Protein AF-A0A4Y6RNC6-F1 (afdb_monomer)

Radius of gyration: 18.37 Å; Cα contacts (8 Å, |Δi|>4): 375; chains: 1; bounding box: 36×44×53 Å

pLDDT: mean 73.76, std 18.22, range [24.44, 97.44]

Mean predicted aligned error: 10.31 Å

Secondary structure (DSSP, 8-state):
-HHHHHHHHHHHHHH--SS---------EEEEETTEEEEEEEEEEGGGSEETTT--HHHHHHHHHHH-GGG-SHHHHHHHHHHHHTS--SSHHHHHHHHT--HHHHHHHHTTEES--SSS-B-GGGS-HHHHHHHHHTT--HHHHB---STT-EEEEEEEEEETTS-EEEEEEEEEE-TTSSSSEEEEEEEEEE---S---------S---SSS-EEEE---

Solvent-accessible surface area (backbone atoms only — not comparable to full-atom values): 12518 Å² total; per-residue (Å²): 109,69,66,60,55,48,50,52,51,48,55,54,50,67,71,45,72,67,88,61,75,66,59,59,92,56,72,40,31,43,28,43,42,84,62,28,38,37,36,39,61,40,50,39,37,36,46,26,26,47,14,47,60,48,49,54,67,67,60,51,15,52,58,38,30,74,73,36,64,87,57,27,41,73,68,44,43,51,42,29,27,53,47,46,64,62,72,82,61,94,47,35,35,61,27,34,38,73,48,65,45,54,66,68,51,16,54,59,50,31,76,52,37,25,70,76,41,93,50,59,37,22,22,69,86,38,33,52,66,76,54,51,58,54,47,67,71,64,74,60,57,63,78,69,45,38,72,46,71,68,76,69,47,40,34,41,37,32,35,41,35,38,35,74,86,66,51,42,37,39,35,42,32,35,32,39,40,39,90,93,44,86,71,42,63,44,79,75,50,75,50,75,46,81,47,90,59,77,93,78,84,81,90,78,93,81,91,75,88,78,76,93,78,53,74,52,73,45,76,52,74,136

Structure (mmCIF, N/CA/C/O backbone):
data_AF-A0A4Y6RNC6-F1
#
_entry.id   AF-A0A4Y6RNC6-F1
#
loop_
_atom_site.group_PDB
_atom_site.id
_atom_site.type_symbol
_atom_site.label_atom_id
_atom_site.label_alt_id
_atom_site.label_comp_id
_atom_site.label_asym_id
_atom_site.label_entity_id
_atom_site.label_seq_id
_atom_site.pdbx_PDB_ins_code
_atom_site.Cartn_x
_atom_site.Cartn_y
_atom_site.Cartn_z
_atom_site.occupancy
_atom_site.B_iso_or_equiv
_atom_site.auth_seq_id
_atom_site.auth_comp_id
_atom_site.auth_asym_id
_atom_site.auth_atom_id
_atom_site.pdbx_PDB_model_num
ATOM 1 N N . MET A 1 1 ? 7.900 6.745 -19.325 1.00 58.47 1 MET A N 1
ATOM 2 C CA . MET A 1 1 ? 7.691 6.127 -17.995 1.00 58.47 1 MET A CA 1
ATOM 3 C C . MET A 1 1 ? 6.594 5.070 -18.039 1.00 58.47 1 MET A C 1
ATOM 5 O O . MET A 1 1 ? 6.874 3.941 -17.662 1.00 58.47 1 MET A O 1
ATOM 9 N N . ASP A 1 2 ? 5.399 5.394 -18.543 1.00 58.47 2 ASP A N 1
ATOM 10 C CA . ASP A 1 2 ? 4.281 4.438 -18.617 1.00 58.47 2 ASP A CA 1
ATOM 11 C C . ASP A 1 2 ? 4.603 3.188 -19.450 1.00 58.47 2 ASP A C 1
ATOM 13 O O . ASP A 1 2 ? 4.299 2.091 -19.005 1.00 58.47 2 ASP A 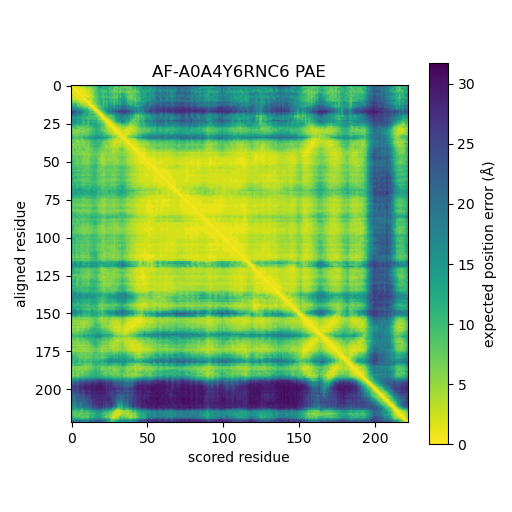O 1
ATOM 17 N N . LEU A 1 3 ? 5.319 3.325 -20.576 1.00 57.62 3 LEU A N 1
ATOM 18 C CA . LEU A 1 3 ? 5.772 2.179 -21.380 1.00 57.62 3 LEU A CA 1
ATOM 19 C C . LEU A 1 3 ? 6.705 1.234 -20.603 1.00 57.62 3 LEU A C 1
ATOM 21 O O . LEU A 1 3 ? 6.548 0.026 -20.679 1.00 57.62 3 LEU A O 1
ATOM 25 N N . ALA A 1 4 ? 7.651 1.762 -19.822 1.00 62.06 4 ALA A N 1
ATOM 26 C CA . ALA A 1 4 ? 8.546 0.929 -19.018 1.00 62.06 4 ALA A CA 1
ATOM 27 C C . ALA A 1 4 ? 7.786 0.231 -17.880 1.00 62.06 4 ALA A C 1
ATOM 29 O O . ALA A 1 4 ? 7.958 -0.966 -17.693 1.00 62.06 4 ALA A O 1
ATOM 30 N N . LYS A 1 5 ? 6.887 0.946 -17.182 1.00 64.12 5 LYS A N 1
ATOM 31 C CA . LYS A 1 5 ? 5.986 0.358 -16.173 1.00 64.12 5 LYS A CA 1
ATOM 32 C C . LYS A 1 5 ? 5.105 -0.741 -16.783 1.00 64.12 5 LYS A C 1
ATOM 34 O O . LYS A 1 5 ? 4.959 -1.797 -16.185 1.00 64.12 5 LYS A O 1
ATOM 39 N N . ALA A 1 6 ? 4.575 -0.517 -17.985 1.00 57.78 6 ALA A N 1
ATOM 40 C CA . ALA A 1 6 ? 3.770 -1.476 -18.734 1.00 57.78 6 ALA A CA 1
ATOM 41 C C . ALA A 1 6 ? 4.568 -2.700 -19.208 1.00 57.78 6 ALA A C 1
ATOM 43 O O . ALA A 1 6 ? 4.061 -3.807 -19.111 1.00 57.78 6 ALA A O 1
ATOM 44 N N . ILE A 1 7 ? 5.810 -2.528 -19.676 1.00 58.31 7 ILE A N 1
ATOM 45 C CA . ILE A 1 7 ? 6.703 -3.641 -20.048 1.00 58.31 7 ILE A CA 1
ATOM 46 C C . ILE A 1 7 ? 7.081 -4.461 -18.811 1.00 58.31 7 ILE A C 1
ATOM 48 O O . ILE A 1 7 ? 7.084 -5.683 -18.867 1.00 58.31 7 ILE A O 1
ATOM 52 N N . LEU A 1 8 ? 7.374 -3.803 -17.687 1.00 62.50 8 LEU A N 1
ATOM 53 C CA . LEU A 1 8 ? 7.690 -4.467 -16.421 1.00 62.50 8 LEU A CA 1
ATOM 54 C C . LEU A 1 8 ? 6.511 -5.284 -15.903 1.00 62.50 8 LEU A C 1
ATOM 56 O O . LEU A 1 8 ? 6.667 -6.467 -15.623 1.00 62.50 8 LEU A O 1
ATOM 60 N N . LEU A 1 9 ? 5.333 -4.663 -15.817 1.00 62.31 9 LEU A N 1
ATOM 61 C CA . LEU A 1 9 ? 4.110 -5.350 -15.418 1.00 62.31 9 LEU A CA 1
ATOM 62 C C . LEU A 1 9 ? 3.758 -6.451 -16.417 1.00 62.31 9 LEU A C 1
ATOM 64 O O . LEU A 1 9 ? 3.479 -7.556 -15.989 1.00 62.31 9 LEU A O 1
ATOM 68 N N . GLY A 1 10 ? 3.866 -6.185 -17.721 1.00 54.91 10 GLY A N 1
ATOM 69 C CA . GLY A 1 10 ? 3.666 -7.156 -18.796 1.00 54.91 10 GLY A CA 1
ATOM 70 C C . GLY A 1 10 ? 4.556 -8.389 -18.645 1.00 54.91 10 GLY A C 1
ATOM 71 O O . GLY A 1 10 ? 4.054 -9.506 -18.609 1.00 54.91 10 GLY A O 1
ATOM 72 N N . ASN A 1 11 ? 5.863 -8.202 -18.465 1.00 57.91 11 ASN A N 1
ATOM 73 C CA . ASN A 1 11 ? 6.812 -9.302 -18.282 1.00 57.91 11 ASN A CA 1
ATOM 74 C C . ASN A 1 11 ? 6.562 -10.078 -16.980 1.00 57.91 11 ASN A C 1
ATOM 76 O O . ASN A 1 11 ? 6.620 -11.302 -16.992 1.00 57.91 11 ASN A O 1
ATOM 80 N N . LEU A 1 12 ? 6.229 -9.387 -15.886 1.00 54.91 12 LEU A N 1
ATOM 81 C CA . LEU A 1 12 ? 5.880 -10.023 -14.611 1.00 54.91 12 LEU A CA 1
ATOM 82 C C . LEU A 1 12 ? 4.558 -10.801 -14.687 1.00 54.91 12 LEU A C 1
ATOM 84 O O . LEU A 1 12 ? 4.430 -11.861 -14.081 1.00 54.91 12 LEU A O 1
ATOM 88 N N . THR A 1 13 ? 3.595 -10.314 -15.470 1.00 50.03 13 THR A N 1
ATOM 89 C CA . THR A 1 13 ? 2.325 -11.007 -15.725 1.00 50.03 13 THR A CA 1
ATOM 90 C C . THR A 1 13 ? 2.479 -12.190 -16.673 1.00 50.03 13 THR A C 1
ATOM 92 O O . THR A 1 13 ? 1.781 -13.176 -16.506 1.00 50.03 13 THR A O 1
ATOM 95 N N . LEU A 1 14 ? 3.420 -12.139 -17.623 1.00 48.12 14 LEU A N 1
ATOM 96 C CA . LEU A 1 14 ? 3.736 -13.265 -18.510 1.00 48.12 14 LEU A CA 1
ATOM 97 C C . LEU A 1 14 ? 4.489 -14.388 -17.780 1.00 48.12 14 LEU A C 1
ATOM 99 O O . LEU A 1 14 ? 4.343 -15.547 -18.152 1.00 48.12 14 LEU A O 1
ATOM 103 N N . SER A 1 15 ? 5.269 -14.067 -16.739 1.00 46.66 15 SER A N 1
ATOM 104 C CA . SER A 1 15 ? 5.860 -15.070 -15.839 1.00 46.66 15 SER A CA 1
ATOM 105 C C . SER A 1 15 ? 4.878 -15.619 -14.801 1.00 46.66 15 SER A C 1
ATOM 107 O O . SER A 1 15 ? 5.131 -16.673 -14.226 1.00 46.66 15 SER A O 1
ATOM 109 N N . ALA A 1 16 ? 3.774 -14.913 -14.549 1.00 44.12 16 ALA A N 1
ATOM 110 C CA . ALA A 1 16 ? 2.688 -15.370 -13.694 1.00 44.12 16 ALA A CA 1
ATOM 111 C C . ALA A 1 16 ? 1.690 -16.173 -14.538 1.00 44.12 16 ALA A C 1
ATOM 113 O O . ALA A 1 16 ? 0.601 -15.708 -14.865 1.00 44.12 16 ALA A O 1
ATOM 114 N N . THR A 1 17 ? 2.088 -17.370 -14.956 1.00 41.50 17 THR A N 1
ATOM 115 C CA . THR A 1 17 ? 1.148 -18.343 -15.518 1.00 41.50 17 THR A CA 1
ATOM 116 C C . THR A 1 17 ? 0.207 -18.811 -14.403 1.00 41.50 17 THR A C 1
ATOM 118 O O . THR A 1 17 ? 0.692 -19.333 -13.402 1.00 41.50 17 THR A O 1
ATOM 121 N N . ASP A 1 18 ? -1.100 -18.614 -14.607 1.00 44.38 18 ASP A N 1
ATOM 122 C CA . ASP A 1 18 ? -2.248 -19.007 -13.766 1.00 44.38 18 ASP A CA 1
ATOM 123 C C . ASP A 1 18 ? -2.342 -18.388 -12.365 1.00 44.38 18 ASP A C 1
ATOM 125 O O . ASP A 1 18 ? -1.407 -18.496 -11.588 1.00 44.38 18 ASP A O 1
ATOM 129 N N . ASP A 1 19 ? -3.506 -17.795 -12.037 1.00 50.12 19 ASP A N 1
ATOM 130 C CA . ASP A 1 19 ? -4.127 -17.544 -10.710 1.00 50.12 19 ASP A CA 1
ATOM 131 C C . ASP A 1 19 ? -3.271 -17.073 -9.507 1.00 50.12 19 ASP A C 1
ATOM 133 O O . ASP A 1 19 ? -3.780 -16.893 -8.394 1.00 50.12 19 ASP A O 1
ATOM 137 N N . GLN A 1 20 ? -1.983 -16.815 -9.694 1.00 51.94 20 GLN A N 1
ATOM 138 C CA . GLN A 1 20 ? -1.023 -16.548 -8.641 1.00 51.94 20 GLN A CA 1
ATOM 139 C C . GLN A 1 20 ? -0.801 -15.047 -8.502 1.00 51.94 20 GLN A C 1
ATOM 141 O O . GLN A 1 20 ? -0.429 -14.325 -9.428 1.00 51.94 20 GLN A O 1
ATOM 146 N N . ARG A 1 21 ? -1.029 -14.566 -7.282 1.00 60.16 21 ARG A N 1
ATOM 147 C CA . ARG A 1 21 ? -0.735 -13.195 -6.882 1.00 60.16 21 ARG A CA 1
ATOM 148 C C . ARG A 1 21 ? 0.782 -13.012 -6.838 1.00 60.16 21 ARG A C 1
ATOM 150 O O . ARG A 1 21 ? 1.469 -13.682 -6.074 1.00 60.16 21 ARG A O 1
ATOM 157 N N . ILE A 1 22 ? 1.295 -12.096 -7.652 1.00 57.56 22 ILE A N 1
ATOM 158 C CA . ILE A 1 22 ? 2.726 -11.778 -7.712 1.00 57.56 22 ILE A CA 1
ATOM 159 C C . ILE A 1 22 ? 3.166 -11.108 -6.401 1.00 57.56 22 ILE A C 1
ATOM 161 O O . ILE A 1 22 ? 2.785 -9.968 -6.124 1.00 57.56 22 ILE A O 1
ATOM 165 N N . ALA A 1 23 ? 3.997 -11.800 -5.620 1.00 54.84 23 ALA A N 1
ATOM 166 C CA . ALA A 1 23 ? 4.793 -11.195 -4.559 1.00 54.84 23 ALA A CA 1
ATOM 167 C C . ALA A 1 23 ? 6.091 -10.659 -5.172 1.00 54.84 23 ALA A C 1
ATOM 169 O O . ALA A 1 23 ? 6.856 -11.411 -5.772 1.00 54.84 23 ALA A O 1
ATOM 170 N N . PHE A 1 24 ? 6.345 -9.361 -5.043 1.00 57.53 24 PHE A N 1
ATOM 171 C CA . PHE A 1 24 ? 7.658 -8.801 -5.347 1.00 57.53 24 PHE A CA 1
ATOM 172 C C . PHE A 1 24 ? 8.455 -8.734 -4.049 1.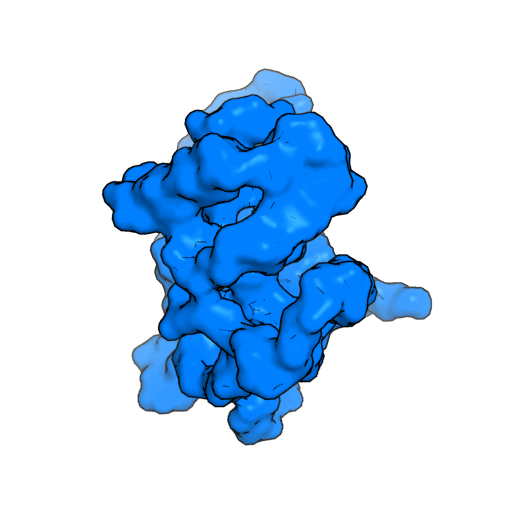00 57.53 24 PHE A C 1
ATOM 174 O O . PHE A 1 24 ? 7.988 -8.194 -3.048 1.00 57.53 24 PHE A O 1
ATOM 181 N N . ASP A 1 25 ? 9.667 -9.263 -4.069 1.00 54.81 25 ASP A N 1
ATOM 182 C CA . ASP A 1 25 ? 10.536 -9.375 -2.899 1.00 54.81 25 ASP A CA 1
ATOM 183 C C . ASP A 1 25 ? 11.398 -8.124 -2.648 1.00 54.81 25 ASP A C 1
ATOM 185 O O . ASP A 1 25 ? 12.275 -8.135 -1.786 1.00 54.81 25 ASP A O 1
ATOM 189 N N . GLY A 1 26 ? 11.172 -7.050 -3.411 1.00 55.34 26 GLY A N 1
ATOM 190 C CA . GLY A 1 26 ? 11.973 -5.829 -3.349 1.00 55.34 26 GLY A CA 1
ATOM 191 C C . GLY A 1 26 ? 13.214 -5.835 -4.248 1.00 55.34 26 GLY A C 1
ATOM 192 O O . GLY A 1 26 ? 14.014 -4.906 -4.154 1.00 55.34 26 GLY A O 1
ATOM 193 N N . THR A 1 27 ? 13.400 -6.833 -5.122 1.00 56.25 27 THR A N 1
ATOM 194 C CA . THR A 1 27 ? 14.546 -6.867 -6.048 1.00 56.25 27 THR A CA 1
ATOM 195 C C . THR A 1 27 ? 14.548 -5.665 -6.994 1.00 56.25 27 THR A C 1
ATOM 197 O O . THR A 1 27 ? 13.683 -5.537 -7.855 1.00 56.25 27 THR A O 1
ATOM 200 N N . LEU A 1 28 ? 15.559 -4.800 -6.892 1.00 62.81 28 LEU A N 1
ATOM 201 C CA . LEU A 1 28 ? 15.660 -3.580 -7.692 1.00 62.81 28 LEU A CA 1
ATOM 202 C C . LEU A 1 28 ? 15.672 -3.904 -9.199 1.00 62.81 28 LEU A C 1
ATOM 204 O O . LEU A 1 28 ? 16.559 -4.598 -9.701 1.00 62.81 28 LEU A O 1
ATOM 208 N N . ILE A 1 29 ? 14.722 -3.342 -9.951 1.00 66.88 29 ILE A N 1
ATOM 209 C CA . ILE A 1 29 ? 14.729 -3.437 -11.417 1.00 66.88 29 ILE A CA 1
ATOM 210 C C . ILE A 1 29 ? 15.183 -2.107 -11.994 1.00 66.88 29 ILE A C 1
ATOM 212 O O . ILE A 1 29 ? 14.582 -1.072 -11.713 1.00 66.88 29 ILE A O 1
ATOM 216 N N . ARG A 1 30 ? 16.205 -2.122 -12.852 1.00 71.38 30 ARG A N 1
ATOM 217 C CA . ARG A 1 30 ? 16.654 -0.924 -13.568 1.00 71.38 30 ARG A CA 1
ATOM 218 C C . ARG A 1 30 ? 16.318 -1.034 -15.046 1.00 71.38 30 ARG A C 1
ATOM 220 O O . ARG A 1 30 ? 16.758 -1.950 -15.735 1.00 71.38 30 ARG A O 1
ATOM 227 N N . CYS A 1 31 ? 15.570 -0.059 -15.536 1.00 72.25 31 CYS A N 1
ATOM 228 C CA . CYS A 1 31 ? 15.274 0.142 -16.942 1.00 72.25 31 CYS A CA 1
ATOM 229 C C . CYS A 1 31 ? 16.096 1.304 -17.485 1.00 72.25 31 CYS A C 1
ATOM 231 O O . CYS A 1 31 ? 15.977 2.437 -17.019 1.00 72.25 31 CYS A O 1
ATOM 233 N N . GLN A 1 32 ? 16.899 1.029 -18.504 1.00 75.44 32 GLN A N 1
ATOM 234 C CA . GLN A 1 32 ? 17.506 2.067 -19.318 1.00 75.44 32 GLN A CA 1
ATOM 235 C C . GLN A 1 32 ? 16.450 2.591 -20.293 1.00 75.44 32 GLN A C 1
ATOM 237 O O . GLN A 1 32 ? 15.794 1.807 -20.981 1.00 75.44 32 GLN A O 1
ATOM 242 N N . LEU A 1 33 ? 16.272 3.907 -20.312 1.00 75.31 33 LEU A N 1
ATOM 243 C CA . LEU A 1 33 ? 15.412 4.634 -21.237 1.00 75.31 33 LEU A CA 1
ATOM 244 C C . LEU A 1 33 ? 16.293 5.431 -22.203 1.00 75.31 33 LEU A C 1
ATOM 246 O O . LEU A 1 33 ? 17.449 5.724 -21.900 1.00 75.31 33 LEU A O 1
ATOM 250 N N . PHE A 1 34 ? 15.716 5.850 -23.328 1.00 70.50 34 PHE A N 1
ATOM 251 C CA . PHE A 1 34 ? 16.401 6.707 -24.300 1.00 70.50 34 PHE A CA 1
ATOM 252 C C . PHE A 1 34 ? 16.990 7.994 -23.678 1.00 70.50 34 PHE A C 1
ATOM 254 O O . PHE A 1 34 ? 18.071 8.414 -24.070 1.00 70.50 34 PHE A O 1
ATOM 261 N N . ASP A 1 35 ? 16.323 8.579 -22.674 1.00 74.50 35 ASP A N 1
ATOM 262 C CA . ASP A 1 35 ? 16.738 9.829 -22.006 1.00 74.50 35 ASP A CA 1
ATOM 263 C C . ASP A 1 35 ? 16.879 9.679 -20.474 1.00 74.50 35 ASP A C 1
ATOM 265 O O . ASP A 1 35 ? 16.499 10.550 -19.689 1.00 74.50 35 ASP A O 1
ATOM 269 N N . GLY A 1 36 ? 17.384 8.533 -20.003 1.00 76.81 36 GLY A N 1
ATOM 270 C CA . GLY A 1 36 ? 17.669 8.341 -18.579 1.00 76.81 36 GLY A CA 1
ATOM 271 C C . GLY A 1 36 ? 17.560 6.904 -18.089 1.00 76.81 36 GLY A C 1
ATOM 272 O O . GLY A 1 36 ? 17.581 5.952 -18.863 1.00 76.81 36 GLY A O 1
ATOM 273 N N . ALA A 1 37 ? 17.424 6.749 -16.777 1.00 79.62 37 ALA A N 1
ATOM 274 C CA . ALA A 1 37 ? 17.214 5.467 -16.123 1.00 79.62 37 ALA A CA 1
ATOM 275 C C . ALA A 1 37 ? 16.003 5.531 -15.190 1.00 79.62 37 ALA A C 1
ATOM 277 O O . ALA A 1 37 ? 15.821 6.498 -14.451 1.00 79.62 37 ALA A O 1
ATOM 278 N N . LEU A 1 38 ? 15.191 4.481 -15.219 1.00 78.00 38 LEU A N 1
ATOM 279 C CA . LEU A 1 38 ? 14.086 4.249 -14.302 1.00 78.00 38 LEU A CA 1
ATOM 280 C C . LEU A 1 38 ? 14.450 3.066 -13.407 1.00 78.00 38 LEU A C 1
ATOM 282 O O . LEU A 1 38 ? 14.701 1.976 -13.910 1.00 78.00 38 LEU A O 1
ATOM 286 N N . SER A 1 39 ? 14.438 3.265 -12.101 1.00 77.62 39 SER A N 1
ATOM 287 C CA . SER A 1 39 ? 14.536 2.201 -11.111 1.00 77.62 39 SER A CA 1
ATOM 288 C C . SER A 1 39 ? 13.146 1.911 -10.557 1.00 77.62 39 SER A C 1
ATOM 290 O O . SER A 1 39 ? 12.459 2.827 -10.110 1.00 77.62 39 SER A O 1
ATOM 292 N N . VAL A 1 40 ? 12.720 0.653 -10.580 1.00 73.31 40 VAL A N 1
ATOM 293 C CA . VAL A 1 40 ? 11.567 0.181 -9.809 1.00 73.31 40 VAL A CA 1
ATOM 294 C C . VAL A 1 40 ? 12.060 -0.099 -8.407 1.00 73.31 40 VAL A C 1
ATOM 296 O O . VAL A 1 40 ? 12.950 -0.927 -8.220 1.00 73.31 40 VAL A O 1
ATOM 299 N N . LEU A 1 41 ? 11.499 0.625 -7.449 1.00 72.75 41 LEU A N 1
ATOM 300 C CA . LEU A 1 41 ? 11.848 0.505 -6.040 1.00 72.75 41 LEU A CA 1
ATOM 301 C C . LEU A 1 41 ? 10.968 -0.540 -5.358 1.00 72.75 41 LEU A C 1
ATOM 303 O O . LEU A 1 41 ? 11.456 -1.329 -4.559 1.00 72.75 41 LEU A O 1
ATOM 307 N N . SER A 1 42 ? 9.681 -0.572 -5.706 1.00 74.19 42 SER A N 1
ATOM 308 C CA . SER A 1 42 ? 8.754 -1.589 -5.223 1.00 74.19 42 SER A CA 1
ATOM 309 C C . SER A 1 42 ? 7.640 -1.870 -6.228 1.00 74.19 42 SER A C 1
ATOM 311 O O . SER A 1 42 ? 7.239 -1.016 -7.025 1.00 74.19 42 SER A O 1
ATOM 313 N N . LEU A 1 43 ? 7.138 -3.095 -6.178 1.00 76.31 43 LEU A N 1
ATOM 314 C CA . LEU A 1 43 ? 5.902 -3.539 -6.799 1.00 76.31 43 LEU A CA 1
ATOM 315 C C . LEU A 1 43 ? 5.144 -4.307 -5.719 1.00 76.31 43 LEU A C 1
ATOM 317 O O . LEU A 1 43 ? 5.731 -5.138 -5.056 1.00 76.31 43 LEU A O 1
ATOM 321 N N . GLN A 1 44 ? 3.869 -4.045 -5.487 1.00 80.44 44 GLN A N 1
ATOM 322 C CA . GLN A 1 44 ? 3.160 -4.671 -4.374 1.00 80.44 44 GLN A CA 1
ATOM 323 C C . GLN A 1 44 ? 1.705 -4.899 -4.750 1.00 80.44 44 GLN A C 1
ATOM 325 O O . GLN A 1 44 ? 1.010 -3.952 -5.120 1.00 80.44 44 GLN A O 1
ATOM 330 N N . ASP A 1 45 ? 1.229 -6.139 -4.630 1.00 82.81 45 ASP A N 1
ATOM 331 C CA . ASP A 1 45 ? -0.205 -6.432 -4.672 1.00 82.81 45 ASP A CA 1
ATOM 332 C C . ASP A 1 45 ? -0.865 -5.779 -3.452 1.00 82.81 45 ASP A C 1
ATOM 334 O O . ASP A 1 45 ? -0.525 -6.073 -2.300 1.00 82.81 45 ASP A O 1
ATOM 338 N N . VAL A 1 46 ? -1.801 -4.862 -3.690 1.00 86.50 46 VAL A N 1
ATOM 339 C CA . VAL A 1 46 ? -2.433 -4.089 -2.616 1.00 86.50 46 VAL A CA 1
ATOM 340 C C . VAL A 1 46 ? -3.310 -4.944 -1.713 1.00 86.50 46 VAL A C 1
ATOM 342 O O . VAL A 1 46 ? -3.612 -4.508 -0.611 1.00 86.50 46 VAL A O 1
ATOM 345 N N . ALA A 1 47 ? -3.713 -6.145 -2.131 1.00 85.75 47 ALA A N 1
ATOM 346 C CA . ALA A 1 47 ? -4.439 -7.052 -1.247 1.00 85.75 47 ALA A CA 1
ATOM 347 C C . ALA A 1 47 ? -3.522 -7.745 -0.221 1.00 85.75 47 ALA A C 1
ATOM 349 O O . ALA A 1 47 ? -4.020 -8.409 0.683 1.00 85.75 47 ALA A O 1
ATOM 350 N N . GLY A 1 48 ? -2.202 -7.552 -0.309 1.00 86.50 48 GLY A N 1
ATOM 351 C CA . GLY A 1 48 ? -1.272 -7.820 0.788 1.00 86.50 48 GLY A CA 1
ATOM 352 C C . GLY A 1 48 ? -1.187 -6.693 1.825 1.00 86.50 48 GLY A C 1
ATOM 353 O O . GLY A 1 48 ? -0.566 -6.894 2.865 1.00 86.50 48 GLY A O 1
ATOM 354 N N . LEU A 1 49 ? -1.791 -5.528 1.560 1.00 90.06 49 LEU A N 1
ATOM 355 C CA . LEU A 1 49 ? -1.709 -4.320 2.387 1.00 90.06 49 LEU A CA 1
ATOM 356 C C . LEU A 1 49 ? -3.023 -4.044 3.121 1.00 90.06 49 LEU A C 1
ATOM 358 O O . LEU A 1 49 ? -4.105 -4.366 2.631 1.00 90.06 49 LEU A O 1
ATOM 362 N N . ILE A 1 50 ? -2.934 -3.379 4.271 1.00 91.69 50 ILE A N 1
ATOM 363 C CA . ILE A 1 50 ? -4.102 -3.021 5.081 1.00 91.69 50 ILE A CA 1
ATOM 364 C C . ILE A 1 50 ? -4.891 -1.907 4.396 1.00 91.69 50 ILE A C 1
ATOM 366 O O . ILE A 1 50 ? -4.379 -0.803 4.202 1.00 91.69 50 ILE A O 1
ATOM 370 N N . ASP A 1 51 ? -6.154 -2.170 4.062 1.00 92.81 51 ASP A N 1
ATOM 371 C CA . ASP A 1 51 ? -7.053 -1.136 3.555 1.00 92.81 51 ASP A CA 1
ATOM 372 C C . ASP A 1 51 ? -7.570 -0.258 4.695 1.00 92.81 51 ASP A C 1
ATOM 374 O O . ASP A 1 51 ? -8.370 -0.705 5.518 1.00 92.81 51 ASP A O 1
ATOM 378 N N . LEU A 1 52 ? -7.162 1.012 4.712 1.00 95.06 52 LEU A N 1
ATOM 379 C CA . LEU A 1 52 ? -7.545 1.976 5.744 1.00 95.06 52 LEU A CA 1
ATOM 380 C C . LEU A 1 52 ? -9.060 2.191 5.848 1.00 95.06 52 LEU A C 1
ATOM 382 O O . LEU A 1 52 ? -9.521 2.715 6.852 1.00 95.06 52 LEU A O 1
ATOM 386 N N . ARG A 1 53 ? -9.849 1.817 4.836 1.00 92.69 53 ARG A N 1
ATOM 387 C CA . ARG A 1 53 ? -11.315 1.948 4.864 1.00 92.69 53 ARG A CA 1
ATOM 388 C C . ARG A 1 53 ? -11.988 0.806 5.614 1.00 92.69 53 ARG A C 1
ATOM 390 O O . ARG A 1 53 ? -13.032 1.009 6.225 1.00 92.69 53 ARG A O 1
ATOM 397 N N . PHE A 1 54 ? -11.408 -0.390 5.535 1.00 89.88 54 PHE A N 1
ATOM 398 C CA . PHE A 1 54 ? -12.047 -1.637 5.967 1.00 89.88 54 PHE A CA 1
ATOM 399 C C . PHE A 1 54 ? -11.306 -2.345 7.101 1.00 89.88 54 PHE A C 1
ATOM 401 O O . PHE A 1 54 ? -11.806 -3.345 7.612 1.00 89.88 54 PHE A O 1
ATOM 408 N N . ALA A 1 55 ? -10.130 -1.854 7.491 1.00 89.31 55 ALA A N 1
ATOM 409 C CA . ALA A 1 55 ? -9.373 -2.402 8.604 1.00 89.31 55 ALA A CA 1
ATOM 410 C C . ALA A 1 55 ? -10.204 -2.414 9.897 1.00 89.31 55 ALA A C 1
ATOM 412 O O . ALA A 1 55 ? -10.934 -1.459 10.202 1.00 89.31 55 ALA A O 1
ATOM 413 N N . ALA A 1 56 ? -10.068 -3.501 10.658 1.00 88.69 56 ALA A N 1
ATOM 414 C CA . ALA A 1 56 ? -10.533 -3.546 12.037 1.00 88.69 56 ALA A CA 1
ATOM 415 C C . ALA A 1 56 ? -9.752 -2.520 12.874 1.00 88.69 56 ALA A C 1
ATOM 417 O O . ALA A 1 56 ? -8.581 -2.241 12.591 1.00 88.69 56 ALA A O 1
ATOM 418 N N . ASP A 1 57 ? -10.405 -1.940 13.876 1.00 90.81 57 A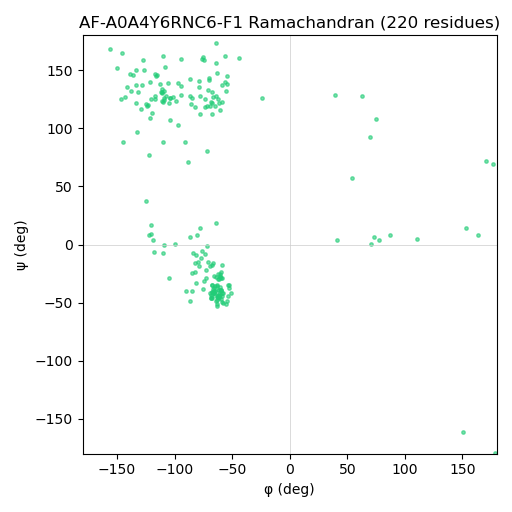SP A N 1
ATOM 419 C CA . ASP A 1 57 ? -9.833 -0.831 14.643 1.00 90.81 57 ASP A CA 1
ATOM 420 C C . ASP A 1 57 ? -8.600 -1.289 15.428 1.00 90.81 57 ASP A C 1
ATOM 422 O O . ASP A 1 57 ? -7.604 -0.574 15.491 1.00 90.81 57 ASP A O 1
ATOM 426 N N . GLU A 1 58 ? -8.619 -2.526 15.922 1.00 87.62 58 GLU A N 1
ATOM 427 C CA . GLU A 1 58 ? -7.518 -3.158 16.645 1.00 87.62 58 GLU A CA 1
ATOM 428 C C . GLU A 1 58 ? -6.298 -3.371 15.742 1.00 87.62 58 GLU A C 1
ATOM 430 O O . GLU A 1 58 ? -5.164 -3.143 16.165 1.00 87.62 58 GLU A O 1
ATOM 435 N N . VAL A 1 59 ? -6.525 -3.764 14.481 1.00 88.25 59 VAL A N 1
ATOM 436 C CA . VAL A 1 59 ? -5.463 -3.927 13.475 1.00 88.25 59 VAL A CA 1
ATOM 437 C C . VAL A 1 59 ? -4.790 -2.587 13.209 1.00 88.25 59 VAL A C 1
ATOM 439 O O . VAL A 1 59 ? -3.564 -2.477 13.246 1.00 88.25 59 VAL A O 1
ATOM 442 N N . LEU A 1 60 ? -5.598 -1.573 12.893 1.00 91.19 60 LEU A N 1
ATOM 443 C CA . LEU A 1 60 ? -5.092 -0.270 12.487 1.00 91.19 60 LEU A CA 1
ATOM 444 C C . LEU A 1 60 ? -4.430 0.454 13.664 1.00 91.19 60 LEU A C 1
ATOM 446 O O . LEU A 1 60 ? -3.346 1.003 13.491 1.00 91.19 60 LEU A O 1
ATOM 450 N N . GLY A 1 61 ? -5.030 0.388 14.855 1.00 91.25 61 GLY A N 1
ATOM 451 C CA . GLY A 1 61 ? -4.448 0.909 16.091 1.00 91.25 61 GLY A CA 1
ATOM 452 C C . GLY A 1 61 ? -3.104 0.255 16.403 1.00 91.25 61 GLY A C 1
ATOM 453 O O . GLY A 1 61 ? -2.113 0.960 16.565 1.00 91.25 61 GLY A O 1
ATOM 454 N N . SER A 1 62 ? -3.032 -1.083 16.361 1.00 88.19 62 SER A N 1
ATOM 455 C CA . SER A 1 62 ? -1.779 -1.821 16.587 1.00 88.19 62 SER A CA 1
ATOM 456 C C . SER A 1 62 ? -0.694 -1.433 15.585 1.00 88.19 62 SER A C 1
ATOM 458 O O . SER A 1 62 ? 0.447 -1.197 15.979 1.00 88.19 62 SER A O 1
ATOM 460 N N . LEU A 1 63 ? -1.034 -1.328 14.294 1.00 90.19 63 LEU A N 1
ATOM 461 C CA . LEU A 1 63 ? -0.071 -0.919 13.274 1.00 90.19 63 LEU A CA 1
ATOM 462 C C . LEU A 1 63 ? 0.430 0.512 13.519 1.00 90.19 63 LEU A C 1
ATOM 464 O O . LEU A 1 63 ? 1.632 0.747 13.431 1.00 90.19 63 LEU A O 1
ATOM 468 N N . ILE A 1 64 ? -0.459 1.461 13.829 1.00 91.81 64 ILE A N 1
ATOM 469 C CA . ILE A 1 64 ? -0.060 2.845 14.119 1.00 91.81 64 ILE A CA 1
ATOM 470 C C . ILE A 1 64 ? 0.843 2.883 15.356 1.00 91.81 64 ILE A C 1
ATOM 472 O O . ILE A 1 64 ? 1.915 3.481 15.289 1.00 91.81 64 ILE A O 1
ATOM 476 N N . SER A 1 65 ? 0.489 2.173 16.431 1.00 90.12 65 SER A N 1
ATOM 477 C CA . SER A 1 65 ? 1.273 2.127 17.671 1.00 90.12 65 SER A CA 1
ATOM 478 C C . SER A 1 65 ? 2.693 1.583 17.502 1.00 90.12 65 SER A C 1
ATOM 480 O O . SER A 1 65 ? 3.563 1.939 18.292 1.00 90.12 65 SER A O 1
ATOM 482 N N . VAL A 1 66 ? 2.963 0.758 16.482 1.00 87.31 66 VAL A N 1
ATOM 483 C CA . VAL A 1 66 ? 4.329 0.286 16.178 1.00 87.31 66 VAL A CA 1
ATOM 484 C C . VAL A 1 66 ? 5.251 1.444 15.785 1.00 87.31 66 VAL A C 1
ATOM 486 O O . VAL A 1 66 ? 6.433 1.423 16.123 1.00 87.31 66 VAL A O 1
ATOM 489 N N . PHE A 1 67 ? 4.727 2.453 15.087 1.00 86.81 67 PHE A N 1
ATOM 490 C CA . PHE A 1 67 ? 5.517 3.581 14.578 1.00 86.81 67 PHE A CA 1
ATOM 491 C C . PHE A 1 67 ? 5.308 4.868 15.377 1.00 86.81 67 PHE A C 1
ATOM 493 O O . PHE A 1 67 ? 6.220 5.688 15.460 1.00 86.81 67 PHE A O 1
ATOM 500 N N . SER A 1 68 ? 4.131 5.030 15.979 1.00 88.75 68 SER A N 1
ATOM 501 C CA . SER A 1 68 ? 3.771 6.149 16.842 1.00 88.75 68 SER A CA 1
ATOM 502 C C . SER A 1 68 ? 2.855 5.665 17.977 1.00 88.75 68 SER A C 1
ATOM 504 O O . SER A 1 68 ? 1.629 5.664 17.832 1.00 88.75 68 SER A O 1
ATOM 506 N N . PRO A 1 69 ? 3.429 5.217 19.112 1.00 87.75 69 PRO A N 1
ATOM 507 C CA . PRO A 1 69 ? 2.675 4.657 20.236 1.00 87.75 69 PRO A CA 1
ATOM 508 C C . PRO A 1 69 ? 1.534 5.551 20.734 1.00 87.75 69 PRO A C 1
ATOM 510 O O . PRO A 1 69 ? 0.467 5.045 21.073 1.00 87.75 69 PRO A O 1
ATOM 513 N N . GLN A 1 70 ? 1.744 6.868 20.737 1.00 87.75 70 GLN A N 1
ATOM 514 C CA . GLN A 1 70 ? 0.773 7.866 21.182 1.00 87.75 70 GLN A CA 1
ATOM 515 C C . GLN A 1 70 ? -0.407 8.074 20.219 1.00 87.75 70 GLN A C 1
ATOM 517 O O . GLN A 1 70 ? -1.461 8.526 20.658 1.00 87.75 70 GLN A O 1
ATOM 522 N N . ASP A 1 71 ? -0.253 7.730 18.937 1.00 88.44 71 ASP A N 1
ATOM 523 C CA . ASP A 1 71 ? -1.258 7.989 17.895 1.00 88.44 71 ASP A CA 1
ATOM 524 C C . ASP A 1 71 ? -2.112 6.751 17.571 1.00 88.44 71 ASP A C 1
ATOM 526 O O . ASP A 1 71 ? -3.001 6.806 16.725 1.00 88.44 71 ASP A O 1
ATOM 530 N N . GLY A 1 72 ? -1.872 5.616 18.235 1.00 83.19 72 GLY A N 1
ATOM 531 C CA . GLY A 1 72 ? -2.660 4.390 18.051 1.00 83.19 72 GLY A CA 1
ATOM 532 C C . GLY A 1 72 ? -4.019 4.390 18.758 1.00 83.19 72 GLY A C 1
ATOM 533 O O . GLY A 1 72 ? -4.620 3.331 18.930 1.00 83.19 72 GLY A O 1
ATOM 534 N N . ASP A 1 73 ? -4.496 5.553 19.205 1.00 91.56 73 ASP A N 1
ATOM 535 C CA . ASP A 1 73 ? -5.765 5.684 19.911 1.00 91.56 73 ASP A CA 1
ATOM 536 C C . ASP A 1 73 ? -6.988 5.550 18.979 1.00 91.56 73 ASP A C 1
ATOM 538 O O . ASP A 1 73 ? -6.936 5.759 17.762 1.00 91.56 73 ASP A O 1
ATOM 542 N N . LEU A 1 74 ? -8.144 5.216 19.565 1.00 92.50 74 LEU A N 1
ATOM 543 C CA . LEU A 1 74 ? -9.391 5.029 18.812 1.00 92.50 74 LEU A CA 1
ATOM 544 C C . LEU A 1 74 ? -9.825 6.293 18.056 1.00 92.50 74 LEU A C 1
ATOM 546 O O . LEU A 1 74 ? -10.478 6.199 17.014 1.00 92.50 74 LEU A O 1
ATOM 550 N N . LYS A 1 75 ? -9.468 7.480 18.558 1.00 95.62 75 LYS A N 1
ATOM 551 C CA . LYS A 1 75 ? -9.809 8.762 17.931 1.00 95.62 75 LYS A CA 1
ATOM 552 C C . LYS A 1 75 ? -9.066 8.934 16.608 1.00 95.62 75 LYS A C 1
ATOM 554 O O . LYS A 1 75 ? -9.678 9.300 15.602 1.00 95.62 75 LYS A O 1
ATOM 559 N N . THR A 1 76 ? -7.771 8.648 16.597 1.00 95.62 76 THR A N 1
ATOM 560 C CA . THR A 1 76 ? -6.917 8.725 15.412 1.00 95.62 76 THR A CA 1
ATOM 561 C C . THR A 1 76 ? -7.306 7.652 14.409 1.00 95.62 76 THR A C 1
ATOM 563 O O . THR A 1 76 ? -7.543 7.974 13.244 1.00 95.62 76 THR A O 1
ATOM 566 N N . VAL A 1 77 ? -7.501 6.410 14.864 1.00 95.94 77 VAL A N 1
ATOM 567 C CA . VAL A 1 77 ? -7.998 5.297 14.036 1.00 95.94 77 VAL A CA 1
ATOM 568 C C . VAL A 1 77 ? -9.323 5.661 13.353 1.00 95.94 77 VAL A C 1
ATOM 570 O O . VAL A 1 77 ? -9.446 5.549 12.130 1.00 95.94 77 VAL A O 1
ATOM 573 N N . SER A 1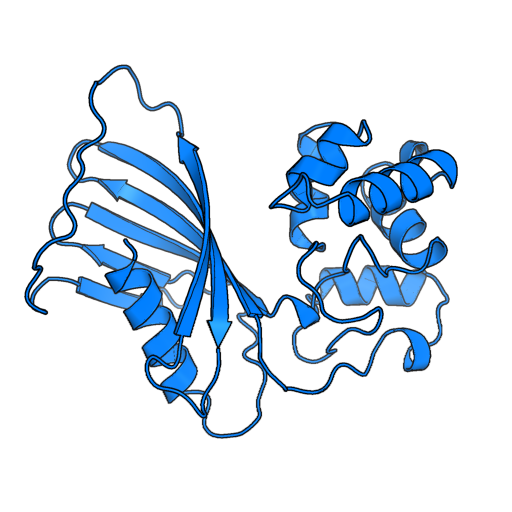 78 ? -10.290 6.190 14.108 1.00 96.31 78 SER A N 1
ATOM 574 C CA . SER A 1 78 ? -11.589 6.617 13.569 1.00 96.31 78 SER A CA 1
ATOM 575 C C . SER A 1 78 ? -11.442 7.709 12.509 1.00 96.31 78 SER A C 1
ATOM 577 O O . SER A 1 78 ? -12.069 7.649 11.448 1.00 96.31 78 SER A O 1
ATOM 579 N N . LYS A 1 79 ? -10.574 8.696 12.759 1.00 97.25 79 LYS A N 1
ATOM 580 C CA . LYS A 1 79 ? -10.312 9.791 11.820 1.00 97.25 79 LYS A CA 1
ATOM 581 C C . LYS A 1 79 ? -9.652 9.294 10.532 1.00 97.25 79 LYS A C 1
ATOM 583 O O . LYS A 1 79 ? -10.047 9.728 9.449 1.00 97.25 79 LYS A O 1
ATOM 588 N N . VAL A 1 80 ? -8.695 8.367 10.625 1.00 97.44 80 VAL A N 1
ATOM 589 C CA . VAL A 1 80 ? -8.067 7.722 9.460 1.00 97.44 80 VAL A CA 1
ATOM 590 C C . VAL A 1 80 ? -9.128 7.033 8.601 1.00 97.44 80 VAL A C 1
ATOM 592 O O . VAL A 1 80 ? -9.203 7.305 7.402 1.00 97.44 80 VAL A O 1
ATOM 595 N N . LYS A 1 81 ? -9.993 6.208 9.203 1.00 95.69 81 LYS A N 1
ATOM 596 C CA . LYS A 1 81 ? -11.057 5.486 8.483 1.00 95.69 81 LYS A CA 1
ATOM 597 C C . LYS A 1 81 ? -12.048 6.438 7.815 1.00 95.69 81 LYS A C 1
ATOM 599 O O . LYS A 1 81 ? -12.375 6.264 6.641 1.00 95.69 81 LYS A O 1
ATOM 604 N N . GLN A 1 82 ? -12.473 7.486 8.524 1.00 96.44 82 GLN A N 1
ATOM 605 C CA . GLN A 1 82 ? -13.374 8.508 7.985 1.00 96.44 82 GLN A CA 1
ATOM 606 C C . GLN A 1 82 ? -12.769 9.212 6.760 1.00 96.44 82 GLN A C 1
ATOM 608 O O . GLN A 1 82 ? -13.432 9.367 5.732 1.00 96.44 82 GLN A O 1
ATOM 613 N N . LEU A 1 83 ? -11.503 9.627 6.846 1.00 96.94 83 LEU A N 1
ATOM 614 C CA . LEU A 1 83 ? -10.809 10.286 5.740 1.00 96.94 83 LEU A CA 1
ATOM 615 C C . LEU A 1 83 ? -10.582 9.325 4.568 1.00 96.94 83 LEU A C 1
ATOM 617 O O . LEU A 1 83 ? -10.821 9.711 3.422 1.00 96.94 83 LEU A O 1
ATOM 621 N N . ALA A 1 84 ? -10.209 8.072 4.836 1.00 95.25 84 ALA A N 1
ATOM 622 C CA . ALA A 1 84 ? -10.049 7.038 3.816 1.00 95.25 84 ALA A CA 1
ATOM 623 C C . ALA A 1 84 ? -11.354 6.776 3.045 1.00 95.25 84 ALA A C 1
ATOM 625 O O . ALA A 1 84 ? -11.330 6.592 1.827 1.00 95.25 84 ALA A O 1
ATOM 626 N N . ALA A 1 85 ? -12.497 6.794 3.735 1.00 93.75 85 ALA A N 1
ATOM 627 C CA . ALA A 1 85 ? -13.815 6.581 3.140 1.00 93.75 85 ALA A CA 1
ATOM 628 C C . ALA A 1 85 ? -14.364 7.808 2.385 1.00 93.75 85 ALA A C 1
ATOM 630 O O . ALA A 1 85 ? -15.335 7.686 1.643 1.00 93.75 85 ALA A O 1
ATOM 631 N N . SER A 1 86 ? -13.748 8.987 2.528 1.00 93.44 86 SER A N 1
ATOM 632 C CA . SER A 1 86 ? -14.278 10.244 1.972 1.00 93.44 86 SER A CA 1
ATO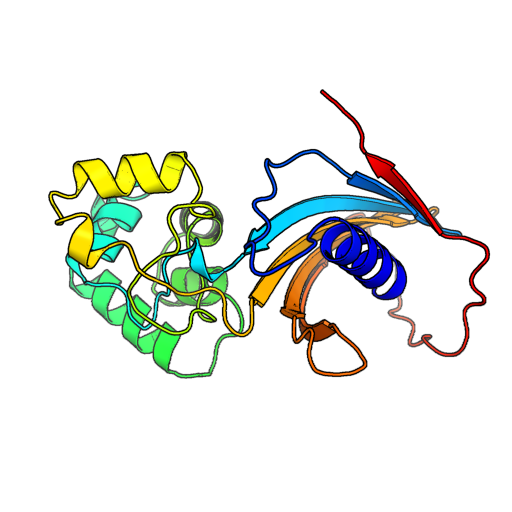M 633 C C . SER A 1 86 ? -14.213 10.363 0.443 1.00 93.44 86 SER A C 1
ATOM 635 O O . SER A 1 86 ? -14.801 11.283 -0.120 1.00 93.44 86 SER A O 1
ATOM 637 N N . GLY A 1 87 ? -13.434 9.512 -0.233 1.00 87.19 87 GLY A N 1
ATOM 638 C CA . GLY A 1 87 ? -13.171 9.617 -1.675 1.00 87.19 87 GLY A CA 1
ATOM 639 C C . GLY A 1 87 ? -12.289 10.807 -2.086 1.00 87.19 87 GLY A C 1
ATOM 640 O O . GLY A 1 87 ? -11.990 10.968 -3.265 1.00 87.19 87 GLY A O 1
ATOM 641 N N . ARG A 1 88 ? -11.834 11.634 -1.133 1.00 89.94 88 ARG A N 1
ATOM 642 C CA . ARG A 1 88 ? -11.006 12.828 -1.397 1.00 89.94 88 ARG A CA 1
ATOM 643 C C . ARG A 1 88 ? -9.530 12.518 -1.631 1.00 89.94 88 ARG A C 1
ATOM 645 O O . ARG A 1 88 ? -8.791 13.385 -2.090 1.00 89.94 88 ARG A O 1
ATOM 652 N N . PHE A 1 89 ? -9.092 11.317 -1.273 1.00 90.25 89 PHE A N 1
ATOM 653 C CA . PHE A 1 89 ? -7.689 10.929 -1.278 1.00 90.25 89 PHE A CA 1
ATOM 654 C C . PHE A 1 89 ? -7.434 9.826 -2.294 1.00 90.25 89 PHE A C 1
ATOM 656 O O . PHE A 1 89 ? -8.263 8.945 -2.501 1.00 90.25 89 PHE A O 1
ATOM 663 N N . ILE A 1 90 ? -6.247 9.868 -2.894 1.00 84.75 90 ILE A N 1
ATOM 664 C CA . ILE A 1 90 ? -5.766 8.853 -3.840 1.00 84.75 90 ILE A CA 1
ATOM 665 C C . ILE A 1 90 ? -4.629 8.002 -3.257 1.00 84.75 90 ILE A C 1
ATOM 667 O O . ILE A 1 90 ? -4.226 7.019 -3.873 1.00 84.75 90 ILE A O 1
ATOM 671 N N . SER A 1 91 ? -4.107 8.340 -2.071 1.00 88.31 91 SER A N 1
ATOM 672 C CA . SER A 1 91 ? -3.050 7.572 -1.405 1.00 88.31 91 SER A CA 1
ATOM 673 C C . SER A 1 91 ? -3.286 7.440 0.100 1.00 88.31 91 SER A C 1
ATOM 675 O O . SER A 1 91 ? -3.814 8.353 0.733 1.00 88.31 91 SER A O 1
ATOM 677 N N . ALA A 1 92 ? -2.864 6.306 0.666 1.00 91.94 92 ALA A N 1
ATOM 678 C CA . ALA A 1 92 ? -2.936 6.050 2.104 1.00 91.94 92 ALA A CA 1
ATOM 679 C C . ALA A 1 92 ? -2.081 7.038 2.913 1.00 91.94 92 ALA A C 1
ATOM 681 O O . ALA A 1 92 ? -2.534 7.541 3.934 1.00 91.94 92 ALA A O 1
ATOM 682 N N . GLY A 1 93 ? -0.892 7.399 2.416 1.00 91.94 93 GLY A N 1
ATOM 683 C CA . GLY A 1 93 ? -0.035 8.397 3.064 1.00 91.94 93 GLY A CA 1
ATOM 684 C C . GLY A 1 93 ? -0.720 9.757 3.234 1.00 91.94 93 GLY A C 1
ATOM 685 O O . GLY A 1 93 ? -0.649 10.345 4.307 1.00 91.94 93 GLY A O 1
ATOM 686 N N . ASP A 1 94 ? -1.460 10.231 2.222 1.00 92.50 94 ASP A N 1
ATOM 687 C CA . ASP A 1 94 ? -2.181 11.512 2.329 1.00 92.50 94 ASP A CA 1
ATOM 688 C C . ASP A 1 94 ? -3.321 11.452 3.357 1.00 92.50 94 ASP A C 1
ATOM 690 O O . ASP A 1 94 ? -3.568 12.434 4.055 1.00 92.50 94 ASP A O 1
ATOM 694 N N . VAL A 1 95 ? -3.986 10.297 3.484 1.00 96.00 95 VAL A N 1
ATOM 695 C CA . VAL A 1 95 ? -4.995 10.066 4.529 1.00 96.00 95 VAL A CA 1
ATOM 696 C C . VAL A 1 95 ? -4.362 10.144 5.915 1.00 96.00 95 VAL A C 1
ATOM 698 O O . VAL A 1 95 ? -4.896 10.827 6.784 1.00 96.00 95 VAL A O 1
ATOM 701 N N . LEU A 1 96 ? -3.229 9.471 6.119 1.00 96.25 96 LEU A N 1
ATOM 702 C CA . LEU A 1 96 ? -2.530 9.424 7.406 1.00 96.25 96 LEU A CA 1
ATOM 703 C C . LEU A 1 96 ? -2.038 10.818 7.828 1.00 96.25 96 LEU A C 1
ATOM 705 O O . LEU A 1 96 ? -2.277 11.239 8.958 1.00 96.25 96 LEU A O 1
ATOM 709 N N . ILE A 1 97 ? -1.454 11.582 6.899 1.00 95.06 97 ILE A N 1
ATOM 710 C CA . ILE A 1 97 ? -1.045 12.974 7.151 1.00 95.06 97 ILE A CA 1
ATOM 711 C C . ILE A 1 97 ? -2.263 13.843 7.495 1.00 95.06 97 ILE A C 1
ATOM 713 O O . ILE A 1 97 ? -2.242 14.590 8.471 1.00 95.06 97 ILE A O 1
ATOM 717 N N . ALA A 1 98 ? -3.360 13.733 6.738 1.00 96.19 98 ALA A N 1
ATOM 718 C CA . ALA A 1 98 ? -4.586 14.486 7.013 1.00 96.19 98 ALA A CA 1
ATOM 719 C C . ALA A 1 98 ? -5.256 14.076 8.341 1.00 96.19 98 ALA A C 1
ATOM 721 O O . ALA A 1 98 ? -5.932 14.885 8.990 1.00 96.19 98 ALA A O 1
ATOM 722 N N . ALA A 1 99 ? -5.050 12.831 8.779 1.00 95.75 99 ALA A N 1
ATOM 723 C CA . ALA A 1 99 ? -5.481 12.360 10.086 1.00 95.75 99 ALA A CA 1
ATOM 724 C C . ALA A 1 99 ? -4.675 12.997 11.232 1.00 95.75 99 ALA A C 1
ATOM 726 O O . ALA A 1 99 ? -5.205 13.110 12.336 1.00 95.75 99 ALA A O 1
ATOM 727 N N . GLY A 1 100 ? -3.497 13.556 10.953 1.00 94.12 100 GLY A N 1
ATOM 728 C CA . GLY A 1 100 ? -2.664 14.277 11.917 1.00 94.12 100 GLY A CA 1
ATOM 729 C C . GLY A 1 100 ? -1.372 13.554 12.282 1.00 94.12 100 GLY A C 1
ATOM 730 O O . GLY A 1 100 ? -0.646 14.058 13.132 1.00 94.12 100 GLY A O 1
ATOM 731 N N . LEU A 1 101 ? -1.070 12.420 11.641 1.00 94.75 101 LEU A N 1
ATOM 732 C CA . LEU A 1 101 ? 0.215 11.753 11.819 1.00 94.75 101 LEU A CA 1
ATOM 733 C C . LEU A 1 101 ? 1.314 12.589 11.163 1.00 94.75 101 LEU A C 1
ATOM 735 O O . LEU A 1 101 ? 1.119 13.181 10.094 1.00 94.75 101 LEU A O 1
ATOM 739 N N . ASP A 1 102 ? 2.490 12.615 11.785 1.00 91.94 102 ASP A N 1
ATOM 740 C CA . ASP A 1 102 ? 3.640 13.272 11.184 1.00 91.94 102 ASP A CA 1
ATOM 741 C C . ASP A 1 102 ? 4.049 12.573 9.878 1.00 91.94 102 ASP A C 1
ATOM 743 O O . ASP A 1 102 ? 3.784 11.389 9.642 1.00 91.94 102 ASP A O 1
ATOM 747 N N . ARG A 1 103 ? 4.726 13.323 9.008 1.00 88.38 103 ARG A N 1
ATOM 748 C CA . ARG A 1 103 ? 5.055 12.855 7.661 1.00 88.38 103 ARG A CA 1
ATOM 749 C C . ARG A 1 103 ? 5.932 11.602 7.657 1.00 88.38 103 ARG A C 1
ATOM 751 O O . ARG A 1 103 ? 5.732 10.744 6.807 1.00 88.38 103 ARG A O 1
ATOM 758 N N . LYS A 1 104 ? 6.875 11.480 8.595 1.00 86.06 104 LYS A N 1
ATOM 759 C CA . LYS A 1 104 ? 7.788 10.334 8.654 1.00 86.06 104 LYS A CA 1
ATOM 760 C C . LYS A 1 104 ? 7.019 9.072 9.037 1.00 86.06 104 LYS A C 1
ATOM 762 O O . LYS A 1 104 ? 7.179 8.045 8.384 1.00 86.06 104 LYS A O 1
ATOM 767 N N . THR A 1 105 ? 6.168 9.156 10.055 1.00 87.44 105 THR A N 1
ATOM 768 C CA . THR A 1 105 ? 5.301 8.046 10.475 1.00 87.44 105 THR A CA 1
ATOM 769 C C . THR A 1 105 ? 4.330 7.658 9.363 1.00 87.44 105 THR A C 1
ATOM 771 O O . THR A 1 105 ? 4.196 6.478 9.041 1.00 87.44 105 THR A O 1
ATOM 774 N N . ALA A 1 106 ? 3.698 8.644 8.720 1.00 89.94 106 ALA A N 1
ATOM 775 C CA . ALA A 1 106 ? 2.791 8.406 7.606 1.00 89.94 106 ALA A CA 1
ATOM 776 C C . ALA A 1 106 ? 3.480 7.725 6.412 1.00 89.94 106 ALA A C 1
ATOM 778 O O . ALA A 1 106 ? 2.880 6.839 5.808 1.00 89.94 106 ALA A O 1
ATOM 779 N N . ASP A 1 107 ? 4.726 8.085 6.089 1.00 84.00 107 ASP A N 1
ATOM 780 C CA . ASP A 1 107 ? 5.495 7.457 5.008 1.00 84.00 107 ASP A CA 1
ATOM 781 C C . ASP A 1 107 ? 5.816 5.981 5.322 1.00 84.00 107 ASP A C 1
ATOM 783 O O . ASP A 1 107 ? 5.641 5.116 4.459 1.00 84.00 107 ASP A O 1
ATOM 787 N N . TRP A 1 108 ? 6.199 5.658 6.565 1.00 84.62 108 TRP A N 1
ATOM 788 C CA . TRP A 1 108 ? 6.414 4.267 6.994 1.00 84.62 108 TRP A CA 1
ATOM 789 C C . TRP A 1 108 ? 5.127 3.441 6.955 1.00 84.62 108 TRP A C 1
ATOM 791 O O . TRP A 1 108 ? 5.092 2.358 6.367 1.00 84.62 108 TRP A O 1
ATOM 801 N N . LEU A 1 109 ? 4.045 3.974 7.521 1.00 88.88 109 LEU A N 1
ATOM 802 C CA . LEU A 1 109 ? 2.732 3.331 7.516 1.00 88.88 109 LEU A CA 1
ATOM 803 C C . LEU A 1 109 ? 2.169 3.173 6.105 1.00 88.88 109 LEU A C 1
ATOM 805 O O . LEU A 1 109 ? 1.527 2.164 5.804 1.00 88.88 109 LEU A O 1
ATOM 809 N N . ALA A 1 110 ? 2.431 4.128 5.211 1.00 86.75 110 ALA A N 1
ATOM 810 C CA . ALA A 1 110 ? 2.051 4.021 3.812 1.00 86.75 110 ALA A CA 1
ATOM 811 C C . ALA A 1 110 ? 2.683 2.788 3.159 1.00 86.75 110 ALA A C 1
ATOM 813 O O . ALA A 1 110 ? 2.066 2.228 2.265 1.00 86.75 110 ALA A O 1
ATOM 814 N N . GLY A 1 111 ? 3.850 2.306 3.598 1.00 82.69 111 GLY A N 1
ATOM 815 C CA . GLY A 1 111 ? 4.442 1.052 3.113 1.00 82.69 111 GLY A CA 1
ATOM 816 C C . GLY A 1 111 ? 3.580 -0.196 3.366 1.00 82.69 111 GLY A C 1
ATOM 817 O O . GLY A 1 111 ? 3.615 -1.132 2.572 1.00 82.69 111 GLY A O 1
ATOM 818 N N . PHE A 1 112 ? 2.754 -0.187 4.416 1.00 88.75 112 PHE A N 1
ATOM 819 C CA . PHE A 1 112 ? 1.9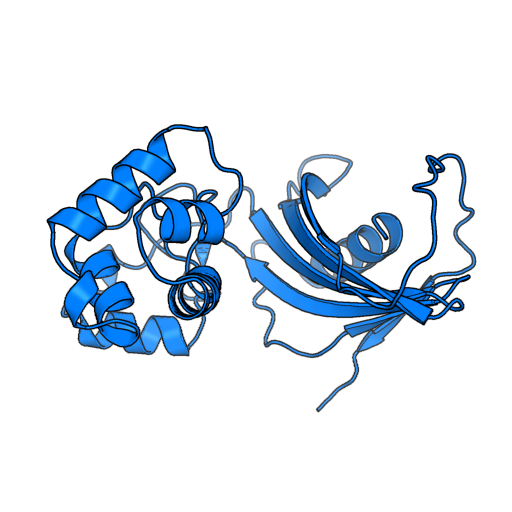29 -1.327 4.841 1.00 88.75 112 PHE A CA 1
ATOM 820 C C . PHE A 1 112 ? 0.427 -1.139 4.600 1.00 88.75 112 PHE A C 1
ATOM 822 O O . PHE A 1 112 ? -0.371 -2.030 4.898 1.00 88.75 112 PHE A O 1
ATOM 829 N N . THR A 1 113 ? 0.028 0.013 4.060 1.00 92.12 113 THR A N 1
ATOM 830 C CA . THR A 1 113 ? -1.377 0.411 3.951 1.00 92.12 113 THR A CA 1
ATOM 831 C C . THR A 1 113 ? -1.769 0.804 2.530 1.00 92.12 113 THR A C 1
ATOM 833 O O . THR A 1 113 ? -0.950 1.134 1.667 1.00 92.12 113 THR A O 1
ATOM 836 N N . THR A 1 114 ? -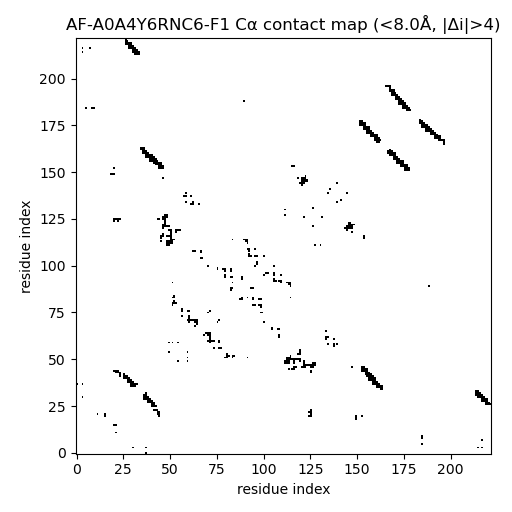3.070 0.754 2.271 1.00 91.69 114 THR A N 1
ATOM 837 C CA . THR A 1 114 ? -3.701 1.148 1.015 1.00 91.69 114 THR A CA 1
ATOM 838 C C . THR A 1 114 ? -5.074 1.765 1.289 1.00 91.69 114 THR A C 1
ATOM 840 O O . THR A 1 114 ? -5.629 1.625 2.371 1.00 91.69 114 THR A O 1
ATOM 843 N N . ILE A 1 115 ? -5.638 2.451 0.299 1.00 91.12 115 ILE A N 1
ATOM 844 C CA . ILE A 1 115 ? -7.064 2.838 0.263 1.00 91.12 115 ILE A CA 1
ATOM 845 C C . ILE A 1 115 ? -7.758 2.241 -0.964 1.00 91.12 115 ILE A C 1
ATOM 847 O O . ILE A 1 115 ? -8.798 2.718 -1.405 1.00 91.12 115 ILE A O 1
ATOM 851 N N . HIS A 1 116 ? -7.120 1.242 -1.572 1.00 86.56 116 HIS A N 1
ATOM 852 C CA . HIS A 1 116 ? -7.523 0.641 -2.842 1.00 86.56 116 HIS A CA 1
ATOM 853 C C . HIS A 1 116 ? -7.765 -0.862 -2.716 1.00 86.56 116 HIS A C 1
ATOM 855 O O . HIS A 1 116 ? -7.946 -1.535 -3.725 1.00 86.56 116 HIS A O 1
ATOM 861 N N . GLY A 1 117 ? -7.753 -1.408 -1.499 1.00 75.62 117 GLY A N 1
ATOM 862 C CA . GLY A 1 117 ? -8.145 -2.791 -1.252 1.00 75.62 117 GLY A CA 1
ATOM 863 C C . GLY A 1 117 ? -9.626 -3.030 -1.574 1.00 75.62 117 GLY A C 1
ATOM 864 O O . GLY A 1 117 ? -10.381 -2.127 -1.936 1.00 75.62 117 GLY A O 1
ATOM 865 N N . ARG A 1 118 ? -10.060 -4.287 -1.510 1.00 71.94 118 ARG A N 1
ATOM 866 C CA . ARG A 1 118 ? -11.451 -4.670 -1.823 1.00 71.94 118 ARG A CA 1
ATOM 867 C C . ARG A 1 118 ? -12.171 -5.339 -0.654 1.00 71.94 118 ARG A C 1
ATOM 869 O O . ARG A 1 118 ? -13.264 -5.861 -0.830 1.00 71.94 118 ARG A O 1
ATOM 876 N N . GLY A 1 119 ? -11.560 -5.329 0.526 1.00 76.00 119 GLY A N 1
ATOM 877 C CA . GLY A 1 119 ? -12.107 -5.929 1.734 1.00 76.00 119 GLY A CA 1
ATOM 878 C C . GLY A 1 119 ? -11.152 -5.784 2.913 1.00 76.00 119 GLY A C 1
ATOM 879 O O . GLY A 1 119 ? -10.078 -5.200 2.781 1.00 76.00 119 GLY A O 1
ATOM 880 N N . SER A 1 120 ? -11.565 -6.323 4.058 1.00 76.88 120 SER A N 1
ATOM 881 C CA . SER A 1 120 ? -10.792 -6.312 5.305 1.00 76.88 120 SER A CA 1
ATOM 882 C C . SER A 1 120 ? -9.734 -7.417 5.380 1.00 76.88 120 SER A C 1
ATOM 884 O O . SER A 1 120 ? -8.757 -7.277 6.108 1.00 76.88 120 SER A O 1
ATOM 886 N N . ARG A 1 121 ? -9.918 -8.513 4.629 1.00 86.06 121 ARG A N 1
ATOM 887 C CA . ARG A 1 121 ? -9.014 -9.671 4.635 1.00 86.06 121 ARG A CA 1
ATOM 888 C C . ARG A 1 121 ? -7.863 -9.477 3.653 1.00 86.06 121 ARG A C 1
ATOM 890 O O . ARG A 1 121 ? -8.059 -8.989 2.542 1.00 86.06 121 ARG A O 1
ATOM 897 N N . LEU A 1 122 ? -6.684 -9.932 4.054 1.00 87.62 122 LEU A N 1
ATOM 898 C CA . LEU A 1 122 ? -5.436 -9.878 3.305 1.00 87.62 122 LEU A CA 1
ATOM 899 C C . LEU A 1 122 ? -5.186 -11.172 2.520 1.00 87.62 122 LEU A C 1
ATOM 901 O O . LEU A 1 122 ? -5.713 -12.245 2.833 1.00 87.62 122 LEU A O 1
ATOM 905 N N . ALA A 1 123 ? -4.333 -11.090 1.507 1.00 86.62 123 ALA A N 1
ATOM 906 C CA . ALA A 1 123 ? -3.769 -12.246 0.826 1.00 86.62 123 ALA A CA 1
ATOM 907 C C . ALA A 1 123 ? -2.384 -12.564 1.398 1.00 86.62 123 ALA A C 1
ATOM 909 O O . ALA A 1 123 ? -1.403 -11.910 1.051 1.00 86.62 123 ALA A O 1
ATOM 910 N N . ARG A 1 124 ? -2.307 -13.604 2.241 1.00 84.56 124 ARG A N 1
ATOM 911 C CA . ARG A 1 124 ? -1.092 -13.976 2.993 1.00 84.56 124 ARG A CA 1
ATOM 912 C C . ARG A 1 124 ? 0.155 -14.097 2.114 1.00 84.56 124 ARG A C 1
ATOM 914 O O . ARG A 1 124 ? 1.205 -13.599 2.492 1.00 84.56 124 ARG A O 1
ATOM 921 N N . ALA A 1 125 ? 0.019 -14.703 0.931 1.00 80.06 125 ALA A N 1
ATOM 922 C CA . ALA A 1 125 ? 1.122 -14.931 -0.008 1.00 80.06 125 ALA A CA 1
ATOM 923 C C . ALA A 1 125 ? 1.816 -13.642 -0.489 1.00 80.06 125 ALA A C 1
ATOM 925 O O . ALA A 1 125 ? 2.972 -13.687 -0.892 1.00 80.06 125 ALA A O 1
ATOM 926 N N . VAL A 1 126 ? 1.121 -12.503 -0.440 1.00 80.62 126 VAL A N 1
ATOM 927 C CA . VAL A 1 126 ? 1.636 -11.195 -0.872 1.00 80.62 126 VAL A CA 1
ATOM 928 C C . VAL A 1 126 ? 1.679 -10.170 0.262 1.00 80.62 126 VAL A C 1
ATOM 930 O O . VAL A 1 126 ? 2.012 -9.011 0.026 1.00 80.62 126 VAL A O 1
ATOM 933 N N . THR A 1 127 ? 1.342 -10.561 1.494 1.00 85.31 127 THR A N 1
ATOM 934 C CA . THR A 1 127 ? 1.477 -9.696 2.669 1.00 85.31 127 THR A CA 1
ATOM 935 C C . THR A 1 127 ? 2.960 -9.570 3.035 1.00 85.31 127 THR A C 1
ATOM 937 O O . THR A 1 127 ? 3.602 -10.598 3.257 1.00 85.31 127 THR A O 1
ATOM 940 N N . PRO A 1 128 ?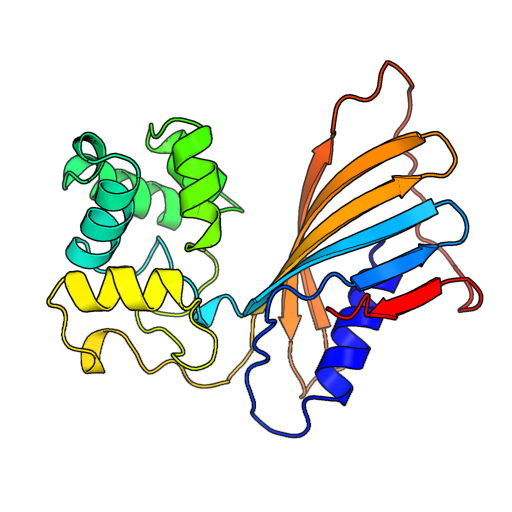 3.520 -8.350 3.147 1.00 83.38 128 PRO A N 1
ATOM 941 C CA . PRO A 1 128 ? 4.920 -8.161 3.523 1.00 83.38 128 PRO A CA 1
ATOM 942 C C . PRO A 1 128 ? 5.270 -8.864 4.847 1.00 83.38 128 PRO A C 1
ATOM 944 O O . PRO A 1 128 ? 4.487 -8.747 5.791 1.00 83.38 128 PRO A O 1
ATOM 947 N N . PRO A 1 129 ? 6.433 -9.533 4.976 1.00 81.62 129 PRO A N 1
ATOM 948 C CA . PRO A 1 129 ? 6.805 -10.253 6.200 1.00 81.62 129 PRO A CA 1
ATOM 949 C C . PRO A 1 129 ? 6.732 -9.388 7.463 1.00 81.62 129 PRO A C 1
ATOM 951 O O . PRO A 1 129 ? 6.104 -9.781 8.439 1.00 81.62 129 PRO A O 1
ATOM 954 N N . GLY A 1 130 ? 7.244 -8.153 7.404 1.00 82.19 130 GLY A N 1
ATOM 955 C CA . GLY A 1 130 ? 7.160 -7.222 8.535 1.00 82.19 130 GLY A CA 1
ATOM 956 C C . GLY A 1 130 ? 5.722 -6.878 8.942 1.00 82.19 130 GLY A C 1
ATOM 957 O O . GLY A 1 130 ? 5.456 -6.652 10.117 1.00 82.19 130 GLY A O 1
ATOM 958 N N . LEU A 1 131 ? 4.770 -6.897 8.002 1.00 85.25 131 LEU A N 1
ATOM 959 C CA . LEU A 1 131 ? 3.353 -6.729 8.321 1.00 85.25 131 LEU A CA 1
ATOM 960 C C . LEU A 1 131 ? 2.762 -7.997 8.947 1.00 85.25 131 LEU A C 1
ATOM 962 O O . LEU A 1 131 ? 1.972 -7.894 9.880 1.00 85.25 131 LEU A O 1
ATOM 966 N N . GLN A 1 132 ? 3.154 -9.185 8.479 1.00 86.50 132 GLN A N 1
ATOM 967 C CA . GLN A 1 132 ? 2.745 -10.447 9.109 1.00 86.50 132 GLN A CA 1
ATOM 968 C C . GLN A 1 132 ? 3.208 -10.511 10.572 1.00 86.50 132 GLN A C 1
ATOM 970 O O . GLN A 1 132 ? 2.432 -10.913 11.437 1.00 86.50 132 GLN A O 1
ATOM 975 N N . ASP A 1 133 ? 4.421 -10.037 10.864 1.00 83.56 133 ASP A N 1
ATOM 976 C CA . ASP A 1 133 ? 4.966 -9.977 12.225 1.00 83.56 133 ASP A CA 1
ATOM 977 C C . ASP A 1 133 ? 4.203 -9.007 13.136 1.00 83.56 133 ASP A C 1
ATOM 979 O O . ASP A 1 133 ? 4.012 -9.283 14.320 1.00 83.56 133 ASP A O 1
ATOM 983 N N . VAL A 1 134 ? 3.753 -7.866 12.608 1.00 81.88 134 VAL A N 1
ATOM 984 C CA . VAL A 1 134 ? 2.907 -6.927 13.364 1.00 81.88 134 VAL A CA 1
ATOM 985 C C . VAL A 1 134 ? 1.537 -7.548 13.641 1.00 81.88 134 VAL A C 1
ATOM 987 O O . VAL A 1 134 ? 1.037 -7.484 14.764 1.00 81.88 134 VAL A O 1
ATOM 990 N N . LEU A 1 135 ? 0.942 -8.190 12.635 1.00 85.38 135 LEU A N 1
ATOM 991 C CA . LEU A 1 135 ? -0.376 -8.806 12.754 1.00 85.38 135 LEU A CA 1
ATOM 992 C C . LEU A 1 135 ? -0.378 -10.000 13.713 1.00 85.38 135 LEU A C 1
ATOM 994 O O . LEU A 1 135 ? -1.310 -10.130 14.503 1.00 85.38 135 LEU A O 1
ATOM 998 N N . SER A 1 136 ? 0.668 -10.826 13.722 1.00 84.38 136 SER A N 1
ATOM 999 C CA . SER A 1 136 ? 0.767 -11.970 14.640 1.00 84.38 136 SER A CA 1
ATOM 1000 C C . SER A 1 136 ? 0.827 -11.545 16.114 1.00 84.38 136 SER A C 1
ATOM 1002 O O . SER A 1 136 ? 0.332 -12.255 16.987 1.00 84.38 136 SER A O 1
ATOM 1004 N N . ARG A 1 137 ? 1.349 -10.345 16.398 1.00 79.62 137 ARG A N 1
ATOM 1005 C CA . ARG A 1 137 ? 1.405 -9.751 17.746 1.00 79.62 137 ARG A CA 1
ATOM 1006 C C . ARG A 1 137 ? 0.115 -9.058 18.180 1.00 79.62 137 ARG A C 1
ATOM 1008 O O . ARG A 1 137 ? -0.057 -8.813 19.368 1.00 79.62 137 ARG A O 1
ATOM 1015 N N . SER A 1 138 ? -0.790 -8.756 17.248 1.00 72.31 138 SER A N 1
ATOM 1016 C CA . SER A 1 138 ? -2.064 -8.082 17.549 1.00 72.31 138 SER A CA 1
ATOM 1017 C C . SER A 1 138 ? -3.096 -8.982 18.247 1.00 72.31 138 SER A C 1
ATOM 1019 O O . SER A 1 138 ? -4.144 -8.503 18.668 1.00 72.31 138 SER A O 1
ATOM 1021 N N . GLY A 1 139 ? -2.826 -10.290 18.364 1.00 72.88 139 GLY A N 1
ATOM 1022 C CA . GLY A 1 139 ? -3.730 -11.256 19.001 1.00 72.88 139 GLY A CA 1
ATOM 1023 C C . GLY A 1 139 ? -4.971 -11.606 18.171 1.00 72.88 139 GLY A C 1
ATOM 1024 O O . GLY A 1 139 ? -5.855 -12.319 18.644 1.00 72.88 139 GLY A O 1
ATOM 1025 N N . LEU A 1 140 ? -5.051 -11.122 16.930 1.00 76.25 140 LEU A N 1
ATOM 1026 C CA . LEU A 1 140 ? -6.166 -11.391 16.032 1.00 76.25 140 LEU A CA 1
ATOM 1027 C C . LEU A 1 140 ? -6.053 -12.776 15.396 1.00 76.25 140 LEU A C 1
ATOM 1029 O O . LEU A 1 140 ? -4.981 -13.218 14.988 1.00 76.25 140 LEU A O 1
ATOM 1033 N N . ASN A 1 141 ? -7.195 -13.450 15.269 1.00 82.12 141 ASN A N 1
ATOM 1034 C CA . ASN A 1 141 ? -7.266 -14.762 14.639 1.00 82.12 141 ASN A CA 1
ATOM 1035 C C . ASN A 1 141 ? -6.866 -14.670 13.153 1.00 82.12 141 ASN A C 1
ATOM 1037 O O . ASN A 1 141 ? -7.455 -13.889 12.401 1.00 82.12 141 ASN A O 1
ATOM 1041 N N . GLU A 1 142 ? -5.920 -15.507 12.711 1.00 82.69 142 GLU A N 1
ATOM 1042 C CA . GLU A 1 142 ? -5.474 -15.576 11.312 1.00 82.69 142 GLU A CA 1
ATOM 1043 C C . GLU A 1 142 ? -6.640 -15.753 10.327 1.00 82.69 142 GLU A C 1
ATOM 1045 O O . GLU A 1 142 ? -6.623 -15.169 9.241 1.00 82.69 142 GLU A O 1
ATOM 1050 N N . ALA A 1 143 ? -7.684 -16.498 10.710 1.00 79.69 143 ALA A N 1
ATOM 1051 C CA . ALA A 1 143 ? -8.869 -16.698 9.878 1.00 79.69 143 ALA A CA 1
ATOM 1052 C C . ALA A 1 143 ? -9.617 -15.384 9.586 1.00 79.69 143 ALA A C 1
ATOM 1054 O O . ALA A 1 143 ? -10.214 -15.241 8.520 1.00 79.69 143 ALA A O 1
ATOM 1055 N N . ASN A 1 144 ? -9.547 -14.408 10.494 1.00 80.56 144 ASN A N 1
ATOM 1056 C CA . ASN A 1 144 ? -10.151 -13.087 10.316 1.00 80.56 144 ASN A CA 1
ATOM 1057 C C . ASN A 1 144 ? -9.237 -12.132 9.536 1.00 80.56 144 ASN A C 1
ATOM 1059 O O . ASN A 1 144 ? -9.727 -11.201 8.902 1.00 80.56 144 ASN A O 1
ATOM 1063 N N . LEU A 1 145 ? -7.922 -12.369 9.561 1.00 84.00 145 LEU A N 1
ATOM 1064 C CA . LEU A 1 145 ? -6.923 -11.531 8.897 1.00 84.00 145 LEU A CA 1
ATOM 1065 C C . LEU A 1 145 ? -6.726 -11.894 7.429 1.00 84.00 145 LEU A C 1
ATOM 1067 O O . LEU A 1 145 ? -6.578 -11.005 6.597 1.00 84.00 145 LEU A O 1
ATOM 1071 N N . TYR A 1 146 ? -6.726 -13.184 7.092 1.00 85.94 146 TYR A N 1
ATOM 1072 C CA . TYR A 1 146 ? -6.355 -13.668 5.762 1.00 85.94 146 TYR A CA 1
ATOM 1073 C C . TYR A 1 146 ? -7.523 -14.335 5.054 1.00 85.94 146 TYR A C 1
ATOM 1075 O O . TYR A 1 146 ? -8.335 -14.990 5.695 1.00 85.94 146 TYR A O 1
ATOM 1083 N N . GLY A 1 147 ? -7.607 -14.189 3.730 1.00 79.44 147 GLY A N 1
ATOM 1084 C CA . GLY A 1 147 ? -8.626 -14.846 2.901 1.00 79.44 147 GLY A CA 1
ATOM 1085 C C . GLY A 1 147 ? -8.985 -14.131 1.597 1.00 79.44 147 GLY A C 1
ATOM 1086 O O . GLY A 1 147 ? -10.011 -14.450 1.002 1.00 79.44 147 GLY A O 1
ATOM 1087 N N . ALA A 1 148 ? -8.197 -13.150 1.145 1.00 78.69 148 ALA A N 1
ATOM 1088 C CA . ALA A 1 148 ? -8.473 -12.476 -0.122 1.00 78.69 148 ALA A CA 1
ATOM 1089 C C . ALA A 1 148 ? -8.130 -13.364 -1.336 1.00 78.69 148 ALA A C 1
ATOM 1091 O O . ALA A 1 148 ? -6.970 -13.712 -1.561 1.00 78.69 148 ALA A O 1
ATOM 1092 N N . GLY A 1 149 ? -9.137 -13.682 -2.156 1.00 67.38 149 GLY A N 1
ATOM 1093 C CA . GLY A 1 149 ? -8.990 -14.458 -3.398 1.00 67.38 149 GLY A CA 1
ATOM 1094 C C . GLY A 1 149 ? -8.368 -13.658 -4.558 1.00 67.38 149 GLY A C 1
ATOM 1095 O O . GLY A 1 149 ? -8.352 -12.431 -4.498 1.00 67.38 149 GLY A O 1
ATOM 1096 N N . PRO A 1 150 ? -7.840 -14.305 -5.610 1.00 61.56 150 PRO A N 1
ATOM 1097 C CA . PRO A 1 150 ? -6.959 -13.694 -6.625 1.00 61.56 150 PRO A CA 1
ATOM 1098 C C . PRO A 1 150 ? -7.626 -12.723 -7.623 1.00 61.56 150 PRO A C 1
ATOM 1100 O O . PRO A 1 150 ? -6.946 -12.145 -8.468 1.00 61.56 150 PRO A O 1
ATOM 1103 N N . SER A 1 151 ? -8.941 -12.502 -7.557 1.00 59.66 151 SER A N 1
ATOM 1104 C CA . SER A 1 151 ? -9.669 -11.769 -8.603 1.00 59.66 151 SER A CA 1
ATOM 1105 C C . SER A 1 151 ? -9.296 -10.278 -8.692 1.00 59.66 151 SER A C 1
ATOM 1107 O O . SER A 1 151 ? -9.381 -9.561 -7.693 1.00 59.66 151 SER A O 1
ATOM 1109 N N . ASN A 1 152 ? -9.017 -9.791 -9.911 1.00 61.22 152 ASN A N 1
ATOM 1110 C CA . ASN A 1 152 ? -8.760 -8.379 -10.245 1.00 61.22 152 ASN A CA 1
ATOM 1111 C C . ASN A 1 152 ? -7.651 -7.725 -9.398 1.00 61.22 152 ASN A C 1
ATOM 1113 O O . ASN A 1 152 ? -7.886 -6.712 -8.724 1.00 61.22 152 ASN A O 1
ATOM 1117 N N . ALA A 1 153 ? -6.458 -8.321 -9.431 1.00 72.44 153 ALA A N 1
ATOM 1118 C CA . ALA A 1 153 ? -5.300 -7.854 -8.684 1.00 72.44 153 ALA A CA 1
ATOM 1119 C C . ALA A 1 153 ? -4.972 -6.385 -9.003 1.00 72.44 153 ALA A C 1
ATOM 1121 O O . ALA A 1 153 ? -4.934 -5.955 -10.161 1.00 72.44 153 ALA A O 1
ATOM 1122 N N . LEU A 1 154 ? -4.755 -5.603 -7.949 1.00 80.31 154 LEU A N 1
ATOM 1123 C CA . LEU A 1 154 ? -4.328 -4.216 -8.046 1.00 80.31 154 LEU A CA 1
ATOM 1124 C C . LEU A 1 154 ? -2.893 -4.129 -7.534 1.00 80.31 154 LEU A C 1
ATOM 1126 O O . LEU A 1 154 ? -2.594 -4.593 -6.438 1.00 80.31 154 LEU A O 1
ATOM 1130 N N . TYR A 1 155 ? -2.022 -3.500 -8.309 1.00 79.94 155 TYR A N 1
ATOM 1131 C CA . TYR A 1 155 ? -0.601 -3.401 -8.020 1.00 79.94 155 TYR A CA 1
ATOM 1132 C C . TYR A 1 155 ? -0.192 -1.955 -7.816 1.00 79.94 155 TYR A C 1
ATOM 1134 O O . TYR A 1 155 ? -0.399 -1.108 -8.687 1.00 79.94 155 TYR A O 1
ATOM 1142 N N . ARG A 1 156 ? 0.432 -1.679 -6.676 1.00 81.31 156 ARG A N 1
ATOM 1143 C CA . ARG A 1 156 ? 1.153 -0.436 -6.423 1.00 81.31 156 ARG A CA 1
ATOM 1144 C C . ARG A 1 156 ? 2.581 -0.586 -6.930 1.00 81.31 156 ARG A C 1
ATOM 1146 O O . ARG A 1 156 ? 3.263 -1.535 -6.572 1.00 81.31 156 ARG A O 1
ATOM 1153 N N . VAL A 1 157 ? 3.022 0.358 -7.749 1.00 79.44 157 VAL A N 1
ATOM 1154 C CA . VAL A 1 157 ? 4.369 0.416 -8.320 1.00 79.44 157 VAL A CA 1
ATOM 1155 C C . VAL A 1 157 ? 5.020 1.713 -7.887 1.00 79.44 157 VAL A C 1
ATOM 1157 O O . VAL A 1 157 ? 4.488 2.791 -8.164 1.00 79.44 157 VAL A O 1
ATOM 1160 N N . GLU A 1 158 ? 6.186 1.616 -7.270 1.00 78.75 158 GLU A N 1
ATOM 1161 C CA . GLU A 1 158 ? 7.014 2.762 -6.924 1.00 78.75 158 GLU A CA 1
ATOM 1162 C C . GLU A 1 158 ? 8.252 2.792 -7.795 1.00 78.75 158 GLU A C 1
ATOM 1164 O O . GLU A 1 158 ? 8.950 1.792 -7.977 1.00 78.75 158 GLU A O 1
ATOM 1169 N N . VAL A 1 159 ? 8.524 3.966 -8.345 1.00 78.12 159 VAL A N 1
ATOM 1170 C CA . VAL A 1 159 ? 9.635 4.172 -9.257 1.00 78.12 159 VAL A CA 1
ATOM 1171 C C . VAL A 1 159 ? 10.414 5.423 -8.905 1.00 78.12 159 VAL A C 1
ATOM 1173 O O . VAL A 1 159 ? 9.860 6.429 -8.462 1.00 78.12 159 VAL A O 1
ATOM 1176 N N . PHE A 1 160 ? 11.699 5.373 -9.210 1.00 80.06 160 PHE A N 1
ATOM 1177 C CA . PHE A 1 160 ? 12.586 6.515 -9.252 1.00 80.06 160 PHE A CA 1
ATOM 1178 C C . PHE A 1 160 ? 13.103 6.692 -10.677 1.00 80.06 160 PHE A C 1
ATOM 1180 O O . PHE A 1 160 ? 13.612 5.758 -11.287 1.00 80.06 160 PHE A O 1
ATOM 1187 N N . LEU A 1 161 ? 12.962 7.891 -11.226 1.00 80.50 161 LEU A N 1
ATOM 1188 C CA . LEU A 1 161 ? 13.452 8.258 -12.546 1.00 80.50 161 LEU A CA 1
ATOM 1189 C C . LEU A 1 161 ? 14.588 9.260 -12.392 1.00 80.50 161 LEU A C 1
ATOM 1191 O O . LEU A 1 161 ? 14.412 10.285 -11.740 1.00 80.50 161 LEU A O 1
ATOM 1195 N N . LYS A 1 162 ? 15.695 9.008 -13.085 1.00 80.56 162 LYS A N 1
ATOM 1196 C CA . LYS A 1 162 ? 16.774 9.969 -13.297 1.00 80.56 162 LYS A CA 1
ATOM 1197 C C . LYS A 1 162 ? 16.946 10.206 -14.790 1.00 80.56 162 LYS A C 1
ATOM 1199 O O . LYS A 1 162 ? 17.309 9.293 -15.528 1.00 80.56 162 LYS A O 1
ATOM 1204 N N . THR A 1 163 ? 16.648 11.417 -15.240 1.00 78.56 163 THR A N 1
ATOM 1205 C CA . THR A 1 163 ? 16.823 11.821 -16.647 1.00 78.56 163 THR A CA 1
ATOM 1206 C C . THR A 1 163 ? 18.296 12.084 -16.964 1.00 78.56 163 THR A C 1
ATOM 1208 O O . THR A 1 163 ? 19.076 12.370 -16.052 1.00 78.56 163 THR A O 1
ATOM 1211 N N . ALA A 1 164 ? 18.688 12.052 -18.243 1.00 76.56 164 ALA A N 1
ATOM 1212 C CA . ALA A 1 164 ? 20.066 12.378 -18.637 1.00 76.56 164 ALA A CA 1
ATOM 1213 C C . ALA A 1 164 ? 20.466 13.814 -18.244 1.00 76.56 164 ALA A C 1
ATOM 1215 O O . ALA A 1 164 ? 21.628 14.089 -17.960 1.00 76.56 164 ALA A O 1
ATOM 1216 N N . ARG A 1 165 ? 19.483 14.719 -18.142 1.00 78.56 165 ARG A N 1
ATOM 1217 C CA . ARG A 1 165 ? 19.651 16.111 -17.690 1.00 78.56 165 ARG A CA 1
ATOM 1218 C C . ARG A 1 165 ? 19.727 16.268 -16.165 1.00 78.56 165 ARG A C 1
ATOM 1220 O O . ARG A 1 165 ? 19.642 17.384 -15.667 1.00 78.56 165 ARG A O 1
ATOM 1227 N N . GLY A 1 166 ? 19.812 15.170 -15.414 1.00 73.19 166 GLY A N 1
ATOM 1228 C CA . GLY A 1 166 ? 19.943 15.188 -13.955 1.00 73.19 166 GLY A CA 1
ATOM 1229 C C . GLY A 1 166 ? 18.651 15.477 -13.187 1.00 73.19 166 GLY A C 1
ATOM 1230 O O . GLY A 1 166 ? 18.691 15.540 -11.964 1.00 73.19 166 GLY A O 1
ATOM 1231 N N . ARG A 1 167 ? 17.496 15.616 -13.858 1.00 75.88 167 ARG A N 1
ATOM 1232 C CA . ARG A 1 167 ? 16.206 15.716 -13.156 1.00 75.88 167 ARG A CA 1
ATOM 1233 C C . ARG A 1 167 ? 15.838 14.373 -12.552 1.00 75.88 167 ARG A C 1
ATOM 1235 O O . ARG A 1 167 ? 15.874 13.356 -13.252 1.00 75.88 167 ARG A O 1
ATOM 1242 N N . GLU A 1 168 ? 15.423 14.415 -11.296 1.00 78.44 168 GLU A N 1
ATOM 1243 C CA . GLU A 1 168 ? 15.013 13.255 -10.520 1.00 78.44 168 GLU A CA 1
ATOM 1244 C C . GLU A 1 168 ? 13.515 13.334 -10.218 1.00 78.44 168 GLU A C 1
ATOM 1246 O O . GLU A 1 168 ? 12.955 14.399 -9.949 1.00 78.44 168 GLU A O 1
ATOM 1251 N N . THR A 1 169 ? 12.811 12.215 -10.336 1.00 78.75 169 THR A N 1
ATOM 1252 C CA . THR A 1 169 ? 11.374 12.154 -10.059 1.00 78.75 169 THR A CA 1
ATOM 1253 C C . THR A 1 169 ? 11.045 10.837 -9.400 1.00 78.75 169 THR A C 1
ATOM 1255 O O . THR A 1 169 ? 11.343 9.775 -9.941 1.00 78.75 169 THR A O 1
ATOM 1258 N N . TYR A 1 170 ? 10.381 10.914 -8.254 1.00 79.44 170 TYR A N 1
ATOM 1259 C CA . TYR A 1 170 ? 9.800 9.751 -7.610 1.00 79.44 170 TYR A CA 1
ATOM 1260 C C . TYR A 1 170 ? 8.318 9.661 -7.980 1.00 79.44 170 TYR A C 1
ATOM 1262 O O . TYR A 1 170 ? 7.614 10.673 -8.048 1.00 79.44 170 TYR A O 1
ATOM 1270 N N . GLY A 1 171 ? 7.835 8.455 -8.258 1.00 78.31 171 GLY A N 1
ATOM 1271 C CA . GLY A 1 171 ? 6.462 8.236 -8.683 1.00 78.31 171 GLY A CA 1
ATOM 1272 C C . GLY A 1 171 ? 5.864 6.982 -8.075 1.00 78.31 171 GLY A C 1
ATOM 1273 O O . GLY A 1 171 ? 6.477 5.922 -8.121 1.00 78.31 171 GLY A O 1
ATOM 1274 N N . ILE A 1 172 ? 4.631 7.097 -7.591 1.00 78.50 172 ILE A N 1
ATOM 1275 C CA . ILE A 1 172 ? 3.802 5.968 -7.169 1.00 78.50 172 ILE A CA 1
ATOM 1276 C C . ILE A 1 172 ? 2.662 5.834 -8.170 1.00 78.50 172 ILE A C 1
ATOM 1278 O O . ILE A 1 172 ? 2.039 6.823 -8.561 1.00 78.50 172 ILE A O 1
ATOM 1282 N N . SER A 1 173 ? 2.378 4.624 -8.622 1.00 80.44 173 SER A N 1
ATOM 1283 C CA . SER A 1 173 ? 1.277 4.353 -9.542 1.00 80.44 173 SER A CA 1
ATOM 1284 C C . SER A 1 173 ? 0.514 3.122 -9.111 1.00 80.44 173 SER A C 1
ATOM 1286 O O . SER A 1 173 ? 1.105 2.177 -8.602 1.00 80.44 173 SER A O 1
ATOM 1288 N N . LEU A 1 174 ? -0.793 3.128 -9.344 1.00 78.38 174 LEU A N 1
ATOM 1289 C CA . LEU A 1 174 ? -1.637 1.964 -9.124 1.00 78.38 174 LEU A CA 1
ATOM 1290 C C . LEU A 1 174 ? -2.120 1.431 -10.466 1.00 78.38 174 LEU A C 1
ATOM 1292 O O . LEU A 1 174 ? -2.629 2.191 -11.291 1.00 78.38 174 LEU A O 1
ATOM 1296 N N . PHE A 1 175 ? -1.987 0.128 -10.666 1.00 77.69 175 PHE A N 1
ATOM 1297 C CA . PHE A 1 175 ? -2.420 -0.571 -11.865 1.00 77.69 175 PHE A CA 1
ATOM 1298 C C . PHE A 1 175 ? -3.426 -1.653 -11.504 1.00 77.69 175 PHE A C 1
ATOM 1300 O O . PHE A 1 175 ? -3.262 -2.347 -10.510 1.00 77.69 175 PHE A O 1
ATOM 1307 N N . SER A 1 176 ? -4.463 -1.800 -12.317 1.00 76.75 176 SER A N 1
ATOM 1308 C CA . SER A 1 176 ? -5.354 -2.956 -12.294 1.00 76.75 176 SER A CA 1
ATOM 1309 C C . SER A 1 176 ? -4.884 -3.969 -13.312 1.00 76.75 176 SER A C 1
ATOM 1311 O O . SER A 1 176 ? -4.599 -3.573 -14.440 1.00 76.75 176 SER A O 1
ATOM 1313 N N . LEU A 1 177 ? -4.874 -5.241 -12.928 1.00 72.69 177 LEU A N 1
ATOM 1314 C CA . LEU A 1 177 ? -4.682 -6.377 -13.816 1.00 72.69 177 LEU A CA 1
ATOM 1315 C C . LEU A 1 177 ? -6.028 -7.071 -14.053 1.00 72.69 177 LEU A C 1
ATOM 1317 O O . LEU A 1 177 ? -6.717 -7.423 -13.095 1.00 72.69 177 LEU A O 1
ATOM 1321 N N . ASP A 1 178 ? -6.398 -7.252 -15.316 1.00 69.56 178 ASP A N 1
ATOM 1322 C CA . ASP A 1 178 ? -7.549 -8.049 -15.739 1.00 69.56 178 ASP A CA 1
ATOM 1323 C C . ASP A 1 178 ? -7.099 -8.976 -16.882 1.00 69.56 178 ASP A C 1
ATOM 1325 O O . ASP A 1 178 ? -7.031 -8.534 -18.030 1.00 69.56 178 ASP A O 1
ATOM 1329 N N . PRO A 1 179 ? -6.759 -10.249 -16.593 1.00 63.03 179 PRO A N 1
ATOM 1330 C CA . PRO A 1 179 ? -6.249 -11.174 -17.606 1.00 63.03 179 PRO A CA 1
ATOM 1331 C C . PRO A 1 179 ? -7.303 -11.523 -18.666 1.00 63.03 179 PRO A C 1
ATOM 1333 O O . PRO A 1 179 ? -6.955 -12.008 -19.738 1.00 63.03 179 PRO A O 1
ATOM 1336 N N . SER A 1 180 ? -8.586 -11.249 -18.398 1.00 66.31 180 SER A N 1
ATOM 1337 C CA . SER A 1 180 ? -9.685 -11.506 -19.332 1.00 66.31 180 SER A CA 1
ATOM 1338 C C . SER A 1 180 ? -9.891 -10.392 -20.366 1.00 66.31 180 SER A C 1
ATOM 1340 O O . SER A 1 180 ? -10.701 -10.548 -21.280 1.00 66.31 180 SER A O 1
ATOM 1342 N N . LYS A 1 181 ? -9.182 -9.257 -20.246 1.00 62.91 181 LYS A N 1
ATOM 1343 C CA . LYS A 1 181 ? -9.361 -8.082 -21.113 1.00 62.91 181 LYS A CA 1
ATOM 1344 C C . LYS A 1 181 ? -8.051 -7.621 -21.740 1.00 62.91 181 LYS A C 1
ATOM 1346 O O . LYS A 1 181 ? -6.981 -7.741 -21.161 1.00 62.91 181 LYS A O 1
ATOM 1351 N N . THR A 1 182 ? -8.151 -7.027 -22.929 1.00 57.25 182 THR A N 1
ATOM 1352 C CA . THR A 1 182 ? -7.050 -6.290 -23.568 1.00 57.25 182 THR A CA 1
ATOM 1353 C C . THR A 1 182 ? -7.388 -4.791 -23.550 1.00 57.25 182 THR A C 1
ATOM 1355 O O . THR A 1 182 ? -8.466 -4.432 -24.025 1.00 57.25 182 THR A O 1
ATOM 1358 N N . PRO A 1 183 ? -6.521 -3.900 -23.025 1.00 58.75 183 PRO A N 1
ATOM 1359 C CA . PRO A 1 183 ? -5.218 -4.179 -22.418 1.00 58.75 183 PRO A CA 1
ATOM 1360 C C . PRO A 1 183 ? -5.342 -4.896 -21.064 1.00 58.75 183 PRO A C 1
ATOM 1362 O O . PRO A 1 183 ? -6.207 -4.561 -20.259 1.00 58.75 183 PRO A O 1
ATOM 1365 N N . ILE A 1 184 ? -4.428 -5.841 -20.812 1.00 63.75 184 ILE A N 1
ATOM 1366 C CA . ILE A 1 184 ? -4.387 -6.666 -19.588 1.00 63.75 184 ILE A CA 1
ATOM 1367 C C . ILE A 1 184 ? -4.166 -5.800 -18.335 1.00 63.75 184 ILE A C 1
ATOM 1369 O O . ILE A 1 184 ? -4.599 -6.148 -17.239 1.00 63.75 184 ILE A O 1
ATOM 1373 N N . PHE A 1 185 ? -3.543 -4.627 -18.491 1.00 68.75 185 PHE A N 1
ATOM 1374 C CA . PHE A 1 185 ? -3.329 -3.661 -17.419 1.00 68.75 185 PHE A CA 1
ATOM 1375 C C . PHE A 1 185 ? -4.043 -2.329 -17.676 1.00 68.75 185 PHE A C 1
ATOM 1377 O O . PHE A 1 185 ? -4.108 -1.825 -18.798 1.00 68.75 185 PHE A O 1
ATOM 1384 N N . ARG A 1 186 ? -4.491 -1.688 -16.592 1.00 72.00 186 ARG A N 1
ATOM 1385 C CA . ARG A 1 186 ? -5.040 -0.325 -16.601 1.00 72.00 186 ARG A CA 1
ATOM 1386 C C . ARG A 1 186 ? -4.441 0.505 -15.471 1.00 72.00 186 ARG A C 1
ATOM 1388 O O . ARG A 1 186 ? -4.615 0.157 -14.306 1.00 72.00 186 ARG A O 1
ATOM 1395 N N . LYS A 1 187 ? -3.788 1.629 -15.789 1.00 75.00 187 LYS A N 1
ATOM 1396 C CA . LYS A 1 187 ? -3.348 2.602 -14.773 1.00 75.00 187 LYS A CA 1
ATOM 1397 C C . LYS A 1 187 ? -4.575 3.278 -14.159 1.00 75.00 187 LYS A C 1
ATOM 1399 O O . LYS A 1 187 ? -5.373 3.860 -14.884 1.00 75.00 187 LYS A O 1
ATOM 1404 N N . ILE A 1 188 ? -4.721 3.185 -12.841 1.00 76.56 188 ILE A N 1
ATOM 1405 C CA . ILE A 1 188 ? -5.809 3.821 -12.088 1.00 76.56 188 ILE A CA 1
ATOM 1406 C C . ILE A 1 188 ? -5.419 5.255 -11.729 1.00 76.56 188 ILE A C 1
ATOM 1408 O O . ILE A 1 188 ? -6.191 6.175 -11.968 1.00 76.56 188 ILE A O 1
ATOM 1412 N N . PHE A 1 189 ? -4.213 5.459 -11.192 1.00 79.62 189 PHE A N 1
ATOM 1413 C CA . PHE A 1 189 ? -3.692 6.796 -10.911 1.00 79.62 189 PHE A CA 1
ATOM 1414 C C . PHE A 1 189 ? -2.160 6.816 -10.864 1.00 79.62 189 PHE A C 1
ATOM 1416 O O . PHE A 1 189 ? -1.500 5.774 -10.800 1.00 79.62 189 PHE A O 1
ATOM 1423 N N . GLU A 1 190 ? -1.604 8.028 -10.862 1.00 76.50 190 GLU A N 1
ATOM 1424 C CA . GLU A 1 190 ? -0.191 8.288 -10.613 1.00 76.50 190 GLU A CA 1
ATOM 1425 C C . GLU A 1 190 ? -0.017 9.509 -9.705 1.00 76.50 190 GLU A C 1
ATOM 1427 O O . GLU A 1 190 ? -0.589 10.566 -9.957 1.00 76.50 190 GLU A O 1
ATOM 1432 N N . LYS A 1 191 ? 0.817 9.367 -8.675 1.00 76.38 191 LYS A N 1
ATOM 1433 C CA . LYS A 1 191 ? 1.303 10.465 -7.840 1.00 76.38 191 LYS A CA 1
ATOM 1434 C C . LYS A 1 191 ? 2.780 10.675 -8.139 1.00 76.38 191 LYS A C 1
ATOM 1436 O O . LYS A 1 191 ? 3.568 9.740 -8.020 1.00 76.38 191 LYS A O 1
ATOM 1441 N N . ARG A 1 192 ? 3.158 11.897 -8.519 1.00 78.50 192 ARG A N 1
ATOM 1442 C CA . ARG A 1 192 ? 4.558 12.285 -8.740 1.00 78.50 192 ARG A CA 1
ATOM 1443 C C . ARG A 1 192 ? 5.008 13.191 -7.608 1.00 78.50 192 ARG A C 1
ATOM 1445 O O . ARG A 1 192 ? 4.352 14.186 -7.318 1.00 78.50 192 ARG A O 1
ATOM 1452 N N . LEU A 1 193 ? 6.125 12.840 -6.989 1.00 70.00 193 LEU A N 1
ATOM 1453 C CA . LEU A 1 193 ? 6.812 13.677 -6.023 1.00 70.00 193 LEU A CA 1
ATOM 1454 C C . LEU A 1 193 ? 8.036 14.259 -6.736 1.00 70.00 193 LEU A C 1
ATOM 1456 O O . LEU A 1 193 ? 8.974 13.511 -7.039 1.00 70.00 193 LEU A O 1
ATOM 1460 N N . PRO A 1 194 ? 8.033 15.560 -7.074 1.00 60.16 194 PRO A N 1
ATOM 1461 C CA . PRO A 1 194 ? 9.247 16.197 -7.549 1.00 60.16 194 PRO A CA 1
ATOM 1462 C C . PRO A 1 194 ? 10.283 16.118 -6.427 1.00 60.16 194 PRO A C 1
ATOM 1464 O O . PRO A 1 194 ? 10.038 16.587 -5.315 1.00 60.16 194 PRO A O 1
ATOM 1467 N N . HIS A 1 195 ? 11.426 15.495 -6.708 1.00 49.84 195 HIS A N 1
ATOM 1468 C CA . HIS A 1 195 ? 12.587 15.658 -5.849 1.00 49.84 195 HIS A CA 1
ATOM 1469 C C . HIS A 1 195 ? 13.289 16.932 -6.311 1.00 49.84 195 HIS A C 1
ATOM 1471 O O . HIS A 1 195 ? 13.527 17.108 -7.508 1.00 49.84 195 HIS A O 1
ATOM 1477 N N . ALA A 1 196 ? 13.532 17.860 -5.389 1.00 38.03 196 ALA A N 1
ATOM 1478 C CA . ALA A 1 196 ? 14.157 19.134 -5.708 1.00 38.03 196 ALA A CA 1
ATOM 1479 C C . ALA A 1 196 ? 15.649 18.921 -6.018 1.00 38.03 196 ALA A C 1
ATOM 1481 O O . ALA A 1 196 ? 16.508 19.160 -5.179 1.00 38.03 196 ALA A O 1
ATOM 1482 N N . ALA A 1 197 ? 15.960 18.492 -7.239 1.00 36.50 197 ALA A N 1
ATOM 1483 C CA . ALA A 1 197 ? 17.179 18.935 -7.897 1.00 36.50 197 ALA A CA 1
ATOM 1484 C C . ALA A 1 197 ? 16.897 20.343 -8.448 1.00 36.50 197 ALA A C 1
ATOM 1486 O O . ALA A 1 197 ? 15.804 20.590 -8.957 1.00 36.50 197 ALA A O 1
ATOM 1487 N N . GLY A 1 198 ? 17.844 21.265 -8.256 1.00 31.64 198 GLY A N 1
ATOM 1488 C CA . GLY A 1 198 ? 17.699 22.712 -8.436 1.00 31.64 198 GLY A CA 1
ATOM 1489 C C . GLY A 1 198 ? 16.968 23.198 -9.698 1.00 31.64 198 GLY A C 1
ATOM 1490 O O . GLY A 1 198 ? 16.813 22.490 -10.690 1.00 31.64 198 GLY A O 1
ATOM 1491 N N . GLN A 1 199 ? 16.510 24.451 -9.604 1.00 32.88 199 GLN A N 1
ATOM 1492 C CA . GLN A 1 199 ? 15.756 25.229 -10.595 1.00 32.88 199 GLN A CA 1
ATOM 1493 C C . GLN A 1 199 ? 15.931 24.787 -12.058 1.00 32.88 199 GLN A C 1
ATOM 1495 O O . GLN A 1 199 ? 17.029 24.795 -12.607 1.00 32.88 199 GLN A O 1
ATOM 1500 N N . GLY A 1 200 ? 14.810 24.514 -12.731 1.00 28.73 200 GLY A N 1
ATOM 1501 C CA . GLY A 1 200 ? 14.820 24.320 -14.177 1.00 28.73 200 GLY A CA 1
ATOM 1502 C C . GLY A 1 200 ? 13.513 23.802 -14.760 1.00 28.73 200 GLY A C 1
ATOM 1503 O O . GLY A 1 200 ? 13.452 22.655 -15.169 1.00 28.73 200 GLY A O 1
ATOM 1504 N N . SER A 1 201 ? 12.494 24.663 -14.797 1.00 30.06 201 SER A N 1
ATOM 1505 C CA . SER A 1 201 ? 11.559 24.925 -15.911 1.00 30.06 201 SER A CA 1
ATOM 1506 C C . SER A 1 201 ? 11.009 23.783 -16.803 1.00 30.06 201 SER A C 1
ATOM 1508 O O . SER A 1 201 ? 11.737 23.055 -17.480 1.00 30.06 201 SER A O 1
ATOM 1510 N N . LYS A 1 202 ? 9.671 23.814 -16.914 1.00 27.64 202 LYS A N 1
ATOM 1511 C CA . LYS A 1 202 ? 8.761 23.269 -17.942 1.00 27.64 202 LYS A CA 1
ATOM 1512 C C . LYS A 1 202 ? 8.511 21.754 -17.953 1.00 27.64 202 LYS A C 1
ATOM 1514 O O . LYS A 1 202 ? 9.348 20.940 -18.347 1.00 27.64 202 LYS A O 1
ATOM 1519 N N . ALA A 1 203 ? 7.284 21.433 -17.532 1.00 29.58 203 ALA A N 1
ATOM 1520 C CA . ALA A 1 203 ? 6.530 20.248 -17.906 1.00 29.58 203 ALA A CA 1
ATOM 1521 C C . ALA A 1 203 ? 6.345 20.229 -19.429 1.00 29.58 203 ALA A C 1
ATOM 1523 O O . ALA A 1 203 ? 6.072 21.270 -20.026 1.00 29.58 203 ALA A O 1
ATOM 1524 N N . PHE A 1 204 ? 6.516 19.061 -20.041 1.00 27.67 204 PHE A N 1
ATOM 1525 C CA . PHE A 1 204 ? 6.199 18.861 -21.448 1.00 27.67 204 PHE A CA 1
ATOM 1526 C C . PHE A 1 204 ? 5.197 17.715 -21.574 1.00 27.67 204 PHE A C 1
ATOM 1528 O O . PHE A 1 204 ? 5.471 16.590 -21.144 1.00 27.67 204 PHE A O 1
ATOM 1535 N N . ASP A 1 205 ? 4.040 18.061 -22.136 1.00 30.20 205 ASP A N 1
ATOM 1536 C CA . ASP A 1 205 ? 3.085 17.169 -22.781 1.00 30.20 205 ASP A CA 1
ATOM 1537 C C . ASP A 1 205 ? 3.755 16.509 -23.984 1.00 30.20 205 ASP A C 1
ATOM 1539 O O . ASP A 1 205 ? 4.283 17.183 -24.863 1.00 30.20 205 ASP A O 1
ATOM 1543 N N . GLY A 1 206 ? 3.752 15.182 -24.038 1.00 24.44 206 GLY A N 1
ATOM 1544 C CA . GLY A 1 206 ? 4.372 14.467 -25.146 1.00 24.44 206 GLY A CA 1
ATOM 1545 C C . GLY A 1 206 ? 4.322 12.962 -24.962 1.00 24.44 206 GLY A C 1
ATOM 1546 O O . GLY A 1 206 ? 5.346 12.325 -24.737 1.00 24.44 206 GLY A O 1
ATOM 1547 N N . MET A 1 207 ? 3.127 12.381 -25.045 1.00 26.23 207 MET A N 1
ATOM 1548 C CA . MET A 1 207 ? 2.976 10.956 -25.345 1.00 26.23 207 MET A CA 1
ATOM 1549 C C . MET A 1 207 ? 2.117 10.792 -26.592 1.00 26.23 207 MET A C 1
ATOM 1551 O O . MET A 1 207 ? 0.952 10.418 -26.526 1.00 26.23 207 MET A O 1
ATOM 1555 N N . THR A 1 208 ? 2.733 11.036 -27.741 1.00 26.42 208 THR A N 1
ATOM 1556 C CA . THR A 1 208 ? 2.307 10.467 -29.017 1.00 26.42 208 THR A CA 1
ATOM 1557 C C . THR A 1 208 ? 3.532 9.828 -29.668 1.00 26.42 208 THR A C 1
ATOM 1559 O O . THR A 1 208 ? 4.525 10.491 -29.936 1.00 26.42 208 THR A O 1
ATOM 1562 N N .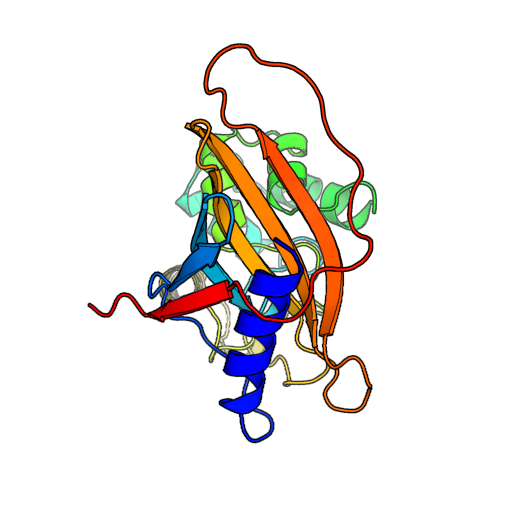 GLY A 1 209 ? 3.472 8.506 -29.851 1.00 32.16 209 GLY A N 1
ATOM 1563 C CA . GLY A 1 209 ? 4.395 7.729 -30.683 1.00 32.16 209 GLY A CA 1
ATOM 1564 C C . GLY A 1 209 ? 5.831 7.581 -30.168 1.00 32.16 209 GLY A C 1
ATOM 1565 O O . GLY A 1 209 ? 6.711 8.345 -30.543 1.00 32.16 209 GLY A O 1
ATOM 1566 N N . ALA A 1 210 ? 6.119 6.515 -29.417 1.00 29.84 210 ALA A N 1
ATOM 1567 C CA . ALA A 1 210 ? 7.487 6.012 -29.294 1.00 29.84 210 ALA A CA 1
ATOM 1568 C C . ALA A 1 210 ? 7.528 4.561 -29.775 1.00 29.84 210 ALA A C 1
ATOM 1570 O O . ALA A 1 210 ? 6.979 3.664 -29.135 1.00 29.84 210 ALA A O 1
ATOM 1571 N N . SER A 1 211 ? 8.161 4.363 -30.935 1.00 34.56 211 SER A N 1
ATOM 1572 C CA . SER A 1 211 ? 8.501 3.046 -31.467 1.00 34.56 211 SER A CA 1
ATOM 1573 C C . SER A 1 211 ? 9.305 2.248 -30.434 1.00 34.56 211 SER A C 1
ATOM 1575 O O . SER A 1 211 ? 10.110 2.801 -29.686 1.00 34.56 211 SER A O 1
ATOM 1577 N N . SER A 1 212 ? 9.083 0.940 -30.406 1.00 40.38 212 SER A N 1
ATOM 1578 C CA . SER A 1 212 ? 9.549 -0.053 -29.429 1.00 40.38 212 SER A CA 1
ATOM 1579 C C . SER A 1 212 ? 11.072 -0.280 -29.343 1.00 40.38 212 SER A C 1
ATOM 1581 O O . SER A 1 212 ? 11.513 -1.281 -28.783 1.00 40.38 212 SER A O 1
ATOM 1583 N N . ARG A 1 213 ? 11.909 0.634 -29.846 1.00 45.47 213 ARG A N 1
ATOM 1584 C CA . ARG A 1 213 ? 13.377 0.534 -29.802 1.00 45.47 213 ARG A CA 1
ATOM 1585 C C . ARG A 1 213 ? 13.950 1.580 -28.843 1.00 45.47 213 ARG A C 1
ATOM 1587 O O . ARG A 1 213 ? 14.266 2.687 -29.260 1.00 45.47 213 ARG A O 1
ATOM 1594 N N . GLY A 1 214 ? 14.075 1.258 -27.553 1.00 51.81 214 GLY A N 1
ATOM 1595 C CA . GLY A 1 214 ? 14.739 2.179 -26.612 1.00 51.81 214 GLY A CA 1
ATOM 1596 C C . GLY A 1 214 ? 14.527 1.951 -25.116 1.00 51.81 214 GLY A C 1
ATOM 1597 O O . GLY A 1 214 ? 14.928 2.804 -24.326 1.00 51.81 214 GLY A O 1
ATOM 1598 N N . VAL A 1 215 ? 13.894 0.847 -24.708 1.00 57.12 215 VAL A N 1
ATOM 1599 C CA . VAL A 1 215 ? 13.733 0.493 -23.291 1.00 57.12 215 VAL A CA 1
ATOM 1600 C C . VAL A 1 215 ? 14.308 -0.898 -23.059 1.00 57.12 215 VAL A C 1
ATOM 1602 O O . VAL A 1 215 ? 13.829 -1.862 -23.646 1.00 57.12 215 VAL A O 1
ATOM 1605 N N . SER A 1 216 ? 15.316 -1.008 -22.194 1.00 66.12 216 SER A N 1
ATOM 1606 C CA . SER A 1 216 ? 15.849 -2.300 -21.745 1.00 66.12 216 SER A CA 1
ATOM 1607 C C . SER A 1 216 ? 15.821 -2.365 -20.224 1.00 66.12 216 SER A C 1
ATOM 1609 O O . SER A 1 216 ? 16.460 -1.538 -19.573 1.00 66.12 216 SER A O 1
ATOM 1611 N N . CYS A 1 217 ? 15.111 -3.337 -19.659 1.00 64.44 217 CYS A N 1
ATOM 1612 C CA . CYS A 1 217 ? 15.042 -3.556 -18.216 1.00 64.44 217 CYS A CA 1
ATOM 1613 C C . CYS A 1 217 ? 15.874 -4.772 -17.820 1.00 64.44 217 CYS A C 1
ATOM 1615 O O . CYS A 1 217 ? 15.869 -5.783 -18.520 1.00 64.44 217 CYS A O 1
ATOM 1617 N N . ARG A 1 218 ? 16.598 -4.669 -16.706 1.00 63.69 218 ARG A N 1
ATOM 1618 C CA . ARG A 1 218 ? 17.365 -5.769 -16.120 1.00 63.69 218 ARG A CA 1
ATOM 1619 C C . ARG A 1 218 ? 17.091 -5.837 -14.624 1.00 63.69 218 ARG A C 1
ATOM 1621 O O . ARG A 1 218 ? 17.068 -4.800 -13.956 1.00 63.69 218 ARG A O 1
ATOM 1628 N N . TYR A 1 219 ? 16.902 -7.053 -14.120 1.00 60.88 219 TYR A N 1
ATOM 1629 C CA . TYR A 1 219 ? 16.955 -7.318 -12.688 1.00 60.88 219 TYR A CA 1
ATOM 1630 C C . TYR A 1 219 ? 18.385 -7.081 -12.221 1.00 60.88 219 TYR A C 1
ATOM 1632 O O . TYR A 1 219 ? 19.331 -7.613 -12.803 1.00 60.88 219 TYR A O 1
ATOM 1640 N N . LEU A 1 220 ? 18.539 -6.252 -11.198 1.00 53.41 220 LEU A N 1
ATOM 1641 C CA . LEU A 1 220 ? 19.793 -6.133 -10.479 1.00 53.41 220 LEU A CA 1
ATOM 1642 C C . LEU A 1 220 ? 19.680 -7.158 -9.350 1.00 53.41 220 LEU A C 1
ATOM 1644 O O . LEU A 1 220 ? 19.087 -6.874 -8.315 1.00 53.41 220 LEU A O 1
ATOM 1648 N N . GLY A 1 221 ? 20.095 -8.396 -9.637 1.00 43.19 221 GLY A N 1
ATOM 1649 C CA . GLY A 1 221 ? 20.080 -9.486 -8.658 1.00 43.19 221 GLY A CA 1
ATOM 1650 C C . GLY A 1 221 ? 20.868 -9.129 -7.393 1.00 43.19 221 GLY A C 1
ATOM 1651 O O . GLY A 1 221 ? 21.650 -8.176 -7.399 1.00 43.19 221 GLY A O 1
ATOM 1652 N N . ARG A 1 222 ? 20.616 -9.888 -6.320 1.00 41.16 222 ARG A N 1
ATOM 1653 C CA . ARG A 1 222 ? 21.350 -9.788 -5.050 1.00 41.16 222 ARG A CA 1
ATOM 1654 C C . ARG A 1 222 ? 22.841 -10.051 -5.227 1.00 41.16 222 ARG A C 1
ATOM 1656 O O . ARG A 1 222 ? 23.176 -10.952 -6.028 1.00 41.16 222 ARG A O 1
#

Foldseek 3Di:
DVVQVLVVVVVQVVVPDDFDDDADPQFWKWKFFPFFIKIWRDKAFQLLAAALQAADLLLQLLLLCVLPVVQSDSLLSVQLNVQLPPVPDQASLVSNVVSPDDNVSSVVSSVRYGSPDDHREGAPVRHDPVSVVSVVVSPDDNVRHHDDGRPFTKMWIWMWIQGNVRFIKIKIWIWTADCVDPVRIDTPDMDIDGDDPDDDDDDDDDPDDDDPPGMDMDGPGD

Nearest PDB structures (foldseek):
  2imj-assembly2_D  TM=4.064E-01  e=3.762E+00  Pseudomonas protegens Pf-5
  6ta7-assembly2_F  TM=4.464E-01  e=8.132E+00  Homo sapiens

Sequence (222 aa):
MDLAKAILLGNLTLSATDDQRIAFDGTLIRCQLFDGALSVLSLQDVAGLIDLRFAADEVLGSLISVFSPQDGDLKTVSKVKQLAASGRFISAGDVLIAAGLDRKTADWLAGFTTIHGRGSRLARAVTPPGLQDVLSRSGLNEANLYGAGPSNALYRVEVFLKTARGRETYGISLFSLDPSKTPIFRKIFEKRLPHAAGQGSKAFDGMTGASSRGVSCRYLGR